Protein AF-A0A1Q7ZM94-F1 (afdb_monomer)

Solvent-accessible surface area (backbone atoms only — not comparable to full-atom values): 19597 Å² total; per-residue (Å²): 75,30,38,30,47,30,44,47,47,59,64,63,52,24,54,75,72,72,34,60,78,59,82,55,67,63,61,54,52,38,47,74,74,60,39,30,30,44,27,31,26,62,48,47,57,52,95,46,61,68,43,24,41,51,23,36,52,50,38,53,49,38,24,49,58,71,29,59,96,77,34,30,34,38,75,18,22,50,58,86,82,60,84,61,62,42,53,34,34,43,42,56,16,34,87,77,48,55,35,76,60,48,60,91,90,55,65,56,63,47,85,38,100,86,70,43,62,33,35,31,32,63,43,57,67,45,49,55,50,50,29,61,78,58,52,30,39,31,34,25,53,55,54,60,31,84,77,10,55,66,16,57,73,79,23,50,89,55,56,56,58,37,80,48,35,41,36,36,28,36,43,51,95,75,33,81,58,94,86,51,79,42,67,17,40,78,62,37,52,48,51,51,57,49,50,35,24,77,33,62,87,46,101,52,74,70,55,41,73,40,25,20,32,74,33,52,40,45,95,52,96,82,82,50,56,97,55,79,45,61,83,91,37,42,28,28,25,47,62,64,66,98,65,84,58,52,63,75,46,27,40,67,58,47,55,23,56,78,71,40,41,36,31,31,23,60,72,55,23,46,71,84,42,75,47,78,44,76,64,68,42,63,30,31,40,39,33,38,37,37,31,48,59,40,37,41,33,40,34,45,39,34,25,56,45,80,56,74,54,72,50,79,42,82,32,73,88,47,64,53,68,36,71,49,76,47,78,47,76,46,73,43,69,79,40,39,33,39,31,48,38,37,28,25,75,84,28,45,26,23,37,46,44,64,46,77,43,78,75,62,81,81,79,77,80,129

pLDDT: mean 92.47, std 11.86, range [31.7, 98.75]

Mean predicted aligned error: 4.81 Å

Secondary structure (DSSP, 8-state):
-EEEEEB--HHHHHHHTT-TTSPPHHHHHHHHTT-SEEEE-B----SSHHHHHHHHHHHHHHHHHH--SS-EEEE-EE--SS-SSS--EEE-SS--EEEE---TT--SEEEETTTEEEEEE-SHHHHHHHHHHTT-EEEESSTTSGGGTTTTGGGTTTTTTSTTEEEEEE-GGG---TT-SSTTIIIIIHHHHHHHHHHTTSSSPPPEEEE----B---STTT--SS---GGG--EEEE--SSPPBTTB-HHHHHHHHHT-EEEE-SSEEEEEEEEESSSSEEEEEEEEEESSPEEEEEEEEE-SS-EEEEEEE-TTSPSSEEEEEEEEEE-TT--EEEEEEEETTS-EEEEPPEE-PPPP-----

Sequence (366 aa):
MMGSHYHVGMVKRLKESGSLDNRLNDVESAKAIGINIFGVIDGGRGRSAEAFLAGQAEYYDAARRQSDRTFLVMPNMENTGIEIGGHHDLMLSKPTFWTIGRADGQPLVEPHPKYGKVYHLGSPADLFEMTRRENLIINMPHPRSKGSTGFPDGVKETHFAQDTYEGAGFRWGMGIDGSERRLCEYRCLGLFDEMLNWYVDRPMPLKHMQAISEARSDIGERGRPPYDALYANGPVNYVKLDRLPTVDDTSPIINAMKRGDYFVTSGEVLISSYAVEGSGARRTITADVEWTFPLDFVEVVWGDGRTTDRQIISTTDLPPFGKKRFQIPFDATGKKWVRLAAWDVATNGAFVQPIKLQAAPTTASR

Foldseek 3Di:
DAAAEEAACQLVVCVVVPHLLDEDVVLVVCVVVPHQEYHYANAFDDDDLVSSQVSLVSLLVSQQSSHDQRHGDFHWHWCPVEDQAFIKIKGAQFSAAEGEDDDVPRDQWDQDPPRGIYGYDDHLVSVLVSCVVRLIAMEAAQDCDDRNNCPPVVQLPHNCLRQRHQYYEDKLVSDDDPVDLARCVPRAVVVLQLQQLSPLPPPHQGHWYAKHFNWHQDPDDPPHDVDTPPLVTTWHKPFDDPGDDYNRGNSRRSVSSSVLRIKTFNPFKDWPDWDWDDDAFKIKIKTKMFGAAQWQWKKKWFDLSPDIDMDTDGRNVDHGRDIDIDIGIGTCVSTQKMWMKTAHPVNTI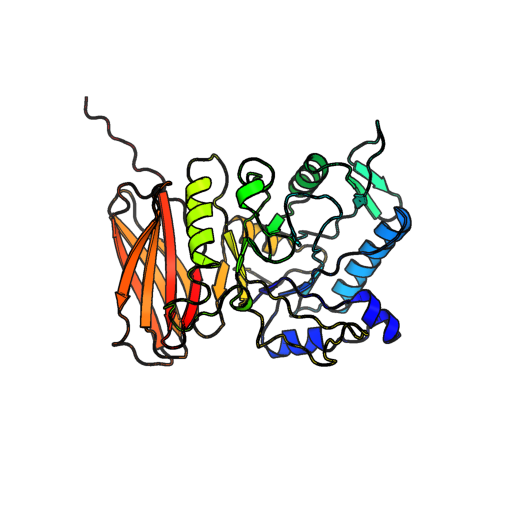MITTIDGHDHDPPPPDD

Structure (mmCIF, N/CA/C/O backbone):
data_AF-A0A1Q7ZM94-F1
#
_entry.id   AF-A0A1Q7ZM94-F1
#
loop_
_atom_site.group_PDB
_atom_site.id
_atom_site.type_symbol
_atom_site.label_atom_id
_atom_site.label_alt_id
_atom_site.label_comp_id
_atom_site.label_asym_id
_atom_site.label_entity_id
_atom_site.label_seq_id
_atom_site.pdbx_PDB_ins_code
_atom_site.Cartn_x
_atom_site.Cartn_y
_atom_site.Cartn_z
_atom_site.occupancy
_atom_site.B_iso_or_equiv
_atom_site.auth_seq_id
_atom_site.auth_comp_id
_atom_site.auth_asym_id
_atom_site.auth_atom_id
_atom_site.pdbx_PDB_model_num
ATOM 1 N N . MET A 1 1 ? -4.657 -13.429 0.812 1.00 95.00 1 MET A N 1
ATOM 2 C CA . MET A 1 1 ? -3.656 -12.686 1.608 1.00 95.00 1 MET A CA 1
ATOM 3 C C . MET A 1 1 ? -2.600 -12.081 0.688 1.00 95.00 1 MET A C 1
ATOM 5 O O . MET A 1 1 ? -2.150 -12.765 -0.229 1.00 95.00 1 MET A O 1
ATOM 9 N N . MET A 1 2 ? -2.219 -10.822 0.912 1.00 97.50 2 MET A N 1
ATOM 10 C CA . MET A 1 2 ? -1.184 -10.114 0.156 1.00 97.50 2 MET A CA 1
ATOM 11 C C . MET A 1 2 ? -0.030 -9.691 1.067 1.00 97.50 2 MET A C 1
ATOM 13 O O . MET A 1 2 ? -0.209 -8.856 1.954 1.00 97.50 2 MET A O 1
ATOM 17 N N . GLY A 1 3 ? 1.162 -10.210 0.792 1.00 95.81 3 GLY A N 1
ATOM 18 C CA . GLY A 1 3 ? 2.404 -9.630 1.289 1.00 95.81 3 GLY A CA 1
ATOM 19 C C . GLY A 1 3 ? 2.912 -8.571 0.305 1.00 95.81 3 GLY A C 1
ATOM 20 O O . GLY A 1 3 ? 2.707 -8.680 -0.906 1.00 95.81 3 GLY A O 1
ATOM 21 N N . SER A 1 4 ? 3.582 -7.534 0.795 1.00 95.44 4 SER A N 1
ATOM 22 C CA . SER A 1 4 ? 4.094 -6.445 -0.047 1.00 95.44 4 SER A CA 1
ATOM 23 C C . SER A 1 4 ? 5.503 -6.040 0.356 1.00 95.44 4 SER A C 1
ATOM 25 O O . SER A 1 4 ? 5.889 -6.237 1.502 1.00 95.44 4 SER A O 1
ATOM 27 N N . HIS A 1 5 ? 6.240 -5.444 -0.582 1.00 94.62 5 HIS A N 1
ATOM 28 C CA . HIS A 1 5 ? 7.598 -4.938 -0.387 1.00 94.62 5 HIS A CA 1
ATOM 29 C C . HIS A 1 5 ? 8.636 -6.039 -0.091 1.00 94.62 5 HIS A C 1
ATOM 31 O O . HIS A 1 5 ? 9.271 -6.076 0.961 1.00 94.62 5 HIS A O 1
ATOM 37 N N . TYR A 1 6 ? 8.826 -6.963 -1.035 1.00 93.06 6 TYR A N 1
ATOM 38 C CA . TYR A 1 6 ? 9.880 -7.983 -0.950 1.00 93.06 6 TYR A CA 1
ATOM 39 C C . TYR A 1 6 ? 11.046 -7.695 -1.898 1.00 93.06 6 TYR A C 1
ATOM 41 O O . TYR A 1 6 ? 10.845 -7.459 -3.091 1.00 93.06 6 TYR A O 1
ATOM 49 N N . HIS A 1 7 ? 12.267 -7.756 -1.360 1.00 89.94 7 HIS A N 1
ATOM 50 C CA . HIS A 1 7 ? 13.528 -7.571 -2.087 1.00 89.94 7 HIS A CA 1
ATOM 51 C C . HIS A 1 7 ? 14.132 -8.943 -2.409 1.00 89.94 7 HIS A C 1
ATOM 53 O O . HIS A 1 7 ? 14.903 -9.479 -1.613 1.00 89.94 7 HIS A O 1
ATOM 59 N N . VAL A 1 8 ? 13.809 -9.543 -3.551 1.00 87.69 8 VAL A N 1
ATOM 60 C CA . VAL A 1 8 ? 14.223 -10.937 -3.828 1.00 87.69 8 VAL A CA 1
ATOM 61 C C . VAL A 1 8 ? 15.241 -11.060 -4.955 1.00 87.69 8 VAL A C 1
ATOM 63 O O . VAL A 1 8 ? 15.779 -12.143 -5.161 1.00 87.69 8 VAL A O 1
ATOM 66 N N . GLY A 1 9 ? 15.533 -9.986 -5.693 1.00 88.88 9 GLY A N 1
ATOM 67 C CA . GLY A 1 9 ? 16.435 -10.037 -6.846 1.00 88.88 9 GLY A CA 1
ATOM 68 C C . GLY A 1 9 ? 15.978 -11.030 -7.922 1.00 88.88 9 GLY A C 1
ATOM 69 O O . GLY A 1 9 ? 16.820 -11.699 -8.528 1.00 88.88 9 GLY A O 1
ATOM 70 N N . MET A 1 10 ? 14.663 -11.138 -8.145 1.00 91.25 10 MET A N 1
ATOM 71 C CA . MET A 1 10 ? 13.987 -12.228 -8.857 1.00 91.25 10 MET A CA 1
ATOM 72 C C . MET A 1 10 ? 14.657 -12.562 -10.191 1.00 91.25 10 MET A C 1
ATOM 74 O O . MET A 1 10 ? 15.123 -13.680 -10.393 1.00 91.25 10 MET A O 1
ATOM 78 N N . VAL A 1 11 ? 14.743 -11.586 -11.099 1.00 93.44 11 VAL A N 1
ATOM 79 C CA . VAL A 1 11 ? 15.258 -11.812 -12.461 1.00 93.44 11 VAL A CA 1
ATOM 80 C C . VAL A 1 11 ? 16.723 -12.231 -12.439 1.00 93.44 11 VAL A C 1
ATOM 82 O O . VAL A 1 11 ? 17.104 -13.167 -13.138 1.00 93.44 11 VAL A O 1
ATOM 85 N N . LYS A 1 12 ? 17.550 -11.578 -11.613 1.00 90.69 12 LYS A N 1
ATOM 86 C CA . LYS A 1 12 ? 18.973 -11.915 -11.489 1.00 90.69 12 LYS A CA 1
ATOM 87 C C . LYS A 1 12 ? 19.140 -13.376 -11.060 1.00 90.69 12 LYS A C 1
ATOM 89 O O . LYS A 1 12 ? 19.858 -14.122 -11.719 1.00 90.69 12 LYS A O 1
ATOM 94 N N . ARG A 1 13 ? 18.442 -13.788 -10.003 1.00 89.38 13 ARG A N 1
ATOM 95 C CA . ARG A 1 13 ? 18.570 -15.136 -9.431 1.00 89.38 13 ARG A CA 1
ATOM 96 C C . ARG A 1 13 ? 17.996 -16.221 -10.329 1.00 89.38 13 ARG A C 1
ATOM 98 O O . ARG A 1 13 ? 18.584 -17.290 -10.439 1.00 89.38 13 ARG A O 1
ATOM 105 N N . LEU A 1 14 ? 16.894 -15.942 -11.021 1.00 92.00 14 LEU A N 1
ATOM 106 C CA . LEU A 1 14 ? 16.366 -16.855 -12.033 1.00 92.00 14 LEU A CA 1
ATOM 107 C C . LEU A 1 14 ? 17.385 -17.084 -13.158 1.00 92.00 14 LEU A C 1
ATOM 109 O O . LEU A 1 14 ? 17.636 -18.224 -13.541 1.00 92.00 14 LEU A O 1
ATOM 113 N N . LYS A 1 15 ? 18.055 -16.028 -13.631 1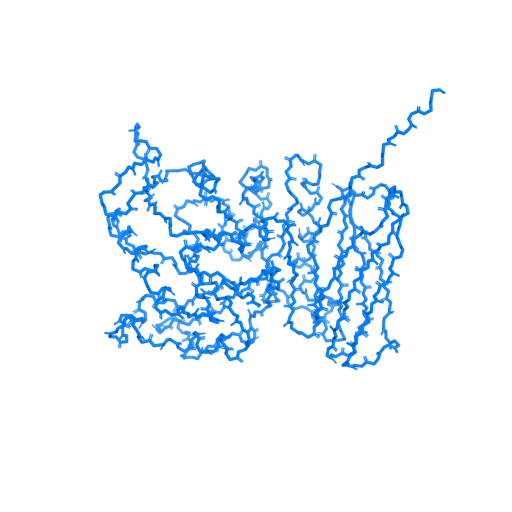.00 91.88 15 LYS A N 1
ATOM 114 C CA . LYS A 1 15 ? 19.113 -16.150 -14.647 1.00 91.88 15 LYS A CA 1
ATOM 115 C C . LYS A 1 15 ? 20.328 -16.920 -14.134 1.00 91.88 15 LYS A C 1
ATOM 117 O O . LYS A 1 15 ? 20.818 -17.790 -14.843 1.00 91.88 15 LYS A O 1
ATOM 122 N N . GLU A 1 16 ? 20.773 -16.658 -12.905 1.00 90.31 16 GLU A N 1
ATOM 123 C CA . GLU A 1 16 ? 21.856 -17.418 -12.256 1.00 90.31 16 GLU A CA 1
ATOM 124 C C . GLU A 1 16 ? 21.498 -18.898 -12.066 1.00 90.31 16 GLU A C 1
ATOM 126 O O . GLU A 1 16 ? 22.371 -19.757 -12.153 1.00 90.31 16 GLU A O 1
ATOM 131 N N . SER A 1 17 ? 20.214 -19.214 -11.882 1.00 90.31 17 SER A N 1
ATOM 132 C CA . SER A 1 17 ? 19.730 -20.59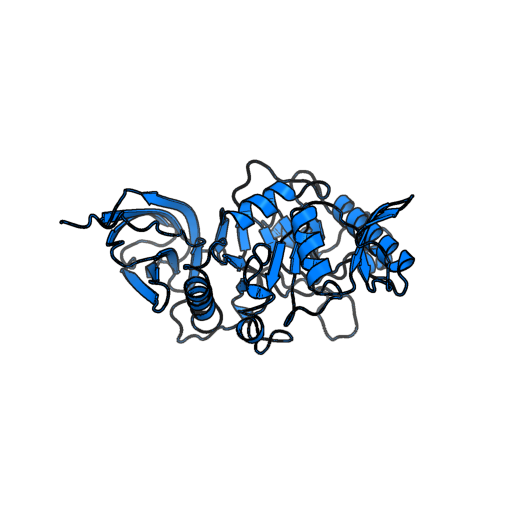7 -11.829 1.00 90.31 17 SER A CA 1
ATOM 133 C C . SER A 1 17 ? 19.679 -21.292 -13.202 1.00 90.31 17 SER A C 1
ATOM 135 O O . SER A 1 17 ? 19.495 -22.504 -13.268 1.00 90.31 17 SER A O 1
ATOM 137 N N . GLY A 1 18 ? 19.831 -20.542 -14.300 1.00 93.25 18 GLY A N 1
ATOM 138 C CA . GLY A 1 18 ? 19.861 -21.050 -15.675 1.00 93.25 18 GLY A CA 1
ATOM 139 C C . GLY A 1 18 ? 18.525 -21.021 -16.429 1.00 93.25 18 GLY A C 1
ATOM 140 O O . GLY A 1 18 ? 18.511 -21.328 -17.618 1.00 93.25 18 GLY A O 1
ATOM 141 N N . SER A 1 19 ? 17.408 -20.640 -15.795 1.00 94.00 19 SER A N 1
ATOM 142 C CA . SER A 1 19 ? 16.102 -20.504 -16.461 1.00 94.00 19 SER A CA 1
ATOM 143 C C . SER A 1 19 ? 15.133 -19.609 -15.679 1.00 94.00 19 SER A C 1
ATOM 145 O O . SER A 1 19 ? 15.104 -19.642 -14.451 1.00 94.00 19 SER A O 1
ATOM 147 N N . LEU A 1 20 ? 14.274 -18.861 -16.387 1.00 92.81 20 LEU A N 1
ATOM 148 C CA . LEU A 1 20 ? 13.150 -18.133 -15.775 1.00 92.81 20 LEU A CA 1
ATOM 149 C C . LEU A 1 20 ? 12.026 -19.059 -15.275 1.00 92.81 20 LEU A C 1
ATOM 151 O O . LEU A 1 20 ? 11.180 -18.621 -14.494 1.00 92.81 20 LEU A O 1
ATOM 155 N N . ASP A 1 21 ? 12.022 -20.320 -15.713 1.00 93.50 21 ASP A N 1
ATOM 156 C CA . ASP A 1 21 ? 11.042 -21.332 -15.300 1.00 93.50 21 ASP A CA 1
ATOM 157 C C . ASP A 1 21 ? 11.424 -22.033 -13.988 1.00 93.50 21 ASP A C 1
ATOM 159 O O . ASP A 1 21 ? 10.588 -22.697 -13.373 1.00 93.50 21 ASP A O 1
ATOM 163 N N . ASN A 1 22 ? 12.667 -21.867 -13.525 1.00 93.00 22 ASN A N 1
ATOM 164 C CA . ASN A 1 22 ? 13.089 -22.393 -12.231 1.00 93.00 22 ASN A CA 1
ATOM 165 C C . ASN A 1 22 ? 12.326 -21.713 -11.091 1.00 93.00 22 ASN A C 1
ATOM 167 O O . ASN A 1 22 ? 11.910 -20.561 -11.202 1.00 93.00 22 ASN A O 1
ATOM 171 N N . ARG A 1 23 ? 12.141 -22.416 -9.972 1.00 87.62 23 ARG A N 1
ATOM 172 C CA . ARG A 1 23 ? 11.452 -21.876 -8.793 1.00 87.62 23 ARG A CA 1
ATOM 173 C C . ARG A 1 23 ? 12.445 -21.257 -7.822 1.00 87.62 23 ARG A C 1
ATOM 175 O O . ARG A 1 23 ? 13.467 -21.860 -7.502 1.00 87.62 23 ARG A O 1
ATOM 182 N N . LEU A 1 24 ? 12.129 -20.053 -7.350 1.00 86.81 24 LEU A N 1
ATOM 183 C CA . LEU A 1 24 ? 12.861 -19.414 -6.259 1.00 86.81 24 LEU A CA 1
ATOM 184 C C . LEU A 1 24 ? 12.303 -19.896 -4.920 1.00 86.81 24 LEU A C 1
ATOM 186 O O . LEU A 1 24 ? 11.089 -19.999 -4.758 1.00 86.81 24 LEU A O 1
ATOM 190 N N . ASN A 1 25 ? 13.179 -20.126 -3.943 1.00 86.19 25 ASN A N 1
ATOM 191 C CA . ASN A 1 25 ? 12.767 -20.500 -2.590 1.00 86.19 25 ASN A CA 1
ATOM 192 C C . ASN A 1 25 ? 11.804 -19.473 -1.976 1.00 86.19 25 ASN A C 1
ATOM 194 O O . ASN A 1 25 ? 10.861 -19.878 -1.321 1.00 86.19 25 ASN A O 1
ATOM 198 N N . ASP A 1 26 ? 11.963 -18.173 -2.245 1.00 87.31 26 ASP A N 1
ATOM 199 C CA . ASP A 1 26 ? 11.054 -17.140 -1.718 1.00 87.31 26 ASP A CA 1
ATOM 200 C C . ASP A 1 26 ? 9.610 -17.307 -2.170 1.00 87.31 26 ASP A C 1
ATOM 202 O O . ASP A 1 26 ? 8.689 -17.030 -1.408 1.00 87.31 26 ASP A O 1
ATOM 206 N N . VAL A 1 27 ? 9.407 -17.763 -3.408 1.00 89.31 27 VAL A N 1
ATOM 207 C CA . VAL A 1 27 ? 8.070 -18.022 -3.947 1.00 89.31 27 VAL A CA 1
ATOM 208 C C . VAL A 1 27 ? 7.435 -19.187 -3.196 1.00 89.31 27 VAL A C 1
ATOM 210 O O . VAL A 1 27 ? 6.290 -19.088 -2.760 1.00 89.31 27 VAL A O 1
ATOM 213 N N . GLU A 1 28 ? 8.190 -20.265 -2.996 1.00 88.69 28 GLU A N 1
ATOM 214 C CA . GLU A 1 28 ? 7.709 -21.444 -2.273 1.00 88.69 28 GLU A CA 1
ATOM 215 C C . GLU A 1 28 ? 7.483 -21.147 -0.786 1.00 88.69 28 GLU A C 1
ATOM 217 O O . GLU A 1 28 ? 6.449 -21.518 -0.233 1.00 88.69 28 GLU A O 1
ATOM 222 N N . SER A 1 29 ? 8.379 -20.396 -0.148 1.00 89.00 29 SER A N 1
ATOM 223 C CA . SER A 1 29 ? 8.236 -19.987 1.248 1.00 89.00 29 SER A CA 1
ATOM 224 C C . SER A 1 29 ? 7.058 -19.024 1.438 1.00 89.00 29 SER A C 1
ATOM 226 O O . SER A 1 29 ? 6.303 -19.177 2.397 1.00 89.00 29 SER A O 1
ATOM 228 N N . ALA A 1 30 ? 6.814 -18.093 0.506 1.00 92.00 30 ALA A N 1
ATOM 229 C CA . ALA A 1 30 ? 5.633 -17.225 0.542 1.00 92.00 30 ALA A CA 1
ATOM 230 C C . ALA A 1 30 ? 4.333 -18.041 0.454 1.00 92.00 30 ALA A C 1
ATOM 232 O O . ALA A 1 30 ? 3.414 -17.824 1.247 1.00 92.00 30 ALA A O 1
ATOM 233 N N . LYS A 1 31 ? 4.271 -19.023 -0.456 1.00 92.31 31 LYS A N 1
ATOM 234 C CA . LYS A 1 31 ? 3.138 -19.961 -0.546 1.00 92.31 31 LYS A CA 1
ATOM 235 C C . LYS A 1 31 ? 2.953 -20.744 0.753 1.00 92.31 31 LYS A C 1
ATOM 237 O O . LYS A 1 31 ? 1.829 -20.856 1.238 1.00 92.31 31 LYS A O 1
ATOM 242 N N . ALA A 1 32 ? 4.042 -21.256 1.326 1.00 90.75 32 ALA A N 1
ATOM 243 C CA . ALA A 1 32 ? 4.015 -22.081 2.531 1.00 90.75 32 ALA A CA 1
ATOM 244 C C . ALA A 1 32 ? 3.451 -21.343 3.756 1.00 90.75 32 ALA A C 1
ATOM 246 O O . ALA A 1 32 ? 2.796 -21.967 4.587 1.00 90.75 32 ALA A O 1
ATOM 247 N N . ILE A 1 33 ? 3.646 -20.022 3.847 1.00 89.62 33 ILE A N 1
ATOM 248 C CA . ILE A 1 33 ? 3.083 -19.191 4.926 1.00 89.62 33 ILE A CA 1
ATOM 249 C C . ILE A 1 33 ? 1.694 -18.613 4.598 1.00 89.62 33 ILE A C 1
ATOM 251 O O . ILE A 1 33 ? 1.187 -17.765 5.327 1.00 89.62 33 ILE A O 1
ATOM 255 N N . GLY A 1 34 ? 1.062 -19.057 3.505 1.00 92.38 34 GLY A N 1
ATOM 256 C CA . GLY A 1 34 ? -0.309 -18.684 3.146 1.00 92.38 34 GLY A CA 1
ATOM 257 C C . GLY A 1 34 ? -0.453 -17.377 2.359 1.00 92.38 34 GLY A C 1
ATOM 258 O O . GLY A 1 34 ? -1.577 -16.910 2.157 1.00 92.38 34 GLY A O 1
ATOM 259 N N . ILE A 1 35 ? 0.643 -16.785 1.870 1.00 95.06 35 ILE A N 1
ATOM 260 C CA . ILE A 1 35 ? 0.570 -15.627 0.970 1.00 95.06 35 ILE A CA 1
ATOM 261 C C . ILE A 1 35 ? 0.085 -16.094 -0.406 1.00 95.06 35 ILE A C 1
ATOM 263 O O . ILE A 1 35 ? 0.644 -17.010 -1.000 1.00 95.06 35 ILE A O 1
ATOM 267 N N . ASN A 1 36 ? -0.938 -15.423 -0.944 1.00 97.62 36 ASN A N 1
ATOM 268 C CA . ASN A 1 36 ? -1.439 -15.667 -2.304 1.00 97.62 36 ASN A CA 1
ATOM 269 C C . ASN A 1 36 ? -0.957 -14.604 -3.296 1.00 97.62 36 ASN A C 1
ATOM 271 O O . ASN A 1 36 ? -0.876 -14.875 -4.488 1.00 97.62 36 ASN A O 1
ATOM 275 N N . ILE A 1 37 ? -0.687 -13.387 -2.818 1.00 98.50 37 ILE A N 1
ATOM 276 C CA . ILE A 1 37 ? -0.180 -12.272 -3.622 1.00 98.50 37 ILE A CA 1
ATOM 277 C C . ILE A 1 37 ? 1.150 -11.834 -3.019 1.00 98.50 37 ILE A C 1
ATOM 279 O O . ILE A 1 37 ? 1.188 -11.285 -1.917 1.00 98.50 37 ILE A O 1
ATOM 283 N N . PHE A 1 38 ? 2.233 -12.083 -3.741 1.00 97.25 38 PHE A N 1
ATOM 284 C CA . PHE A 1 38 ? 3.597 -11.786 -3.338 1.00 97.25 38 PHE A CA 1
ATOM 285 C C . PHE A 1 38 ? 4.103 -10.547 -4.080 1.00 97.25 38 PHE A C 1
ATOM 287 O O . PHE A 1 38 ? 4.511 -10.615 -5.240 1.00 97.25 38 PHE A O 1
ATOM 294 N N . GLY A 1 39 ? 4.009 -9.388 -3.422 1.00 96.88 39 GLY A N 1
ATOM 295 C CA . GLY A 1 39 ? 4.412 -8.093 -3.971 1.00 96.88 39 GLY A CA 1
ATOM 296 C C . GLY A 1 39 ? 5.921 -7.878 -3.928 1.00 96.88 39 GLY A C 1
ATOM 297 O O . GLY A 1 39 ? 6.445 -7.355 -2.943 1.00 96.88 39 GLY A O 1
ATOM 298 N N . VAL A 1 40 ? 6.603 -8.241 -5.010 1.00 95.62 40 VAL A N 1
ATOM 299 C CA . VAL A 1 40 ? 8.048 -8.043 -5.189 1.00 95.62 40 VAL A CA 1
ATOM 300 C C . VAL A 1 40 ? 8.310 -6.633 -5.713 1.00 95.62 40 VAL A C 1
ATOM 302 O O . VAL A 1 40 ? 7.584 -6.166 -6.584 1.00 95.62 40 VAL A O 1
ATOM 305 N N . ILE A 1 41 ? 9.335 -5.952 -5.193 1.00 95.25 41 ILE A N 1
ATOM 306 C CA . ILE A 1 41 ? 9.640 -4.541 -5.512 1.00 95.25 41 ILE A CA 1
ATOM 307 C C . ILE A 1 41 ? 10.978 -4.348 -6.242 1.00 95.25 41 ILE A C 1
ATOM 309 O O . ILE A 1 41 ? 11.510 -3.240 -6.301 1.00 95.25 41 ILE A O 1
ATOM 313 N N . ASP A 1 42 ? 11.534 -5.417 -6.816 1.00 92.12 42 ASP A N 1
ATOM 314 C CA . ASP A 1 42 ? 12.850 -5.385 -7.462 1.00 92.12 42 ASP A CA 1
ATOM 315 C C . ASP A 1 42 ? 12.887 -4.432 -8.664 1.00 92.12 42 ASP A C 1
ATOM 317 O O . ASP A 1 42 ? 13.891 -3.756 -8.875 1.00 92.12 42 ASP A O 1
ATOM 321 N N . GLY A 1 43 ? 11.800 -4.363 -9.439 1.00 89.44 43 GLY A N 1
ATOM 322 C CA . GLY A 1 43 ? 11.702 -3.569 -10.662 1.00 89.44 43 GLY A CA 1
ATOM 323 C C . GLY A 1 43 ? 12.598 -4.047 -11.817 1.00 89.44 43 GLY A C 1
ATOM 324 O O . GLY A 1 43 ? 13.564 -4.795 -11.648 1.00 89.44 43 GLY A O 1
ATOM 325 N N . GLY A 1 44 ? 12.300 -3.563 -13.026 1.00 87.69 44 GLY A N 1
ATOM 326 C CA . GLY A 1 44 ? 13.191 -3.722 -14.177 1.00 87.69 44 GLY A CA 1
ATOM 327 C C . GLY A 1 44 ? 14.513 -2.968 -13.976 1.00 87.69 44 GLY A C 1
ATOM 328 O O . GLY A 1 44 ? 14.577 -1.969 -13.254 1.00 87.69 44 GLY A O 1
ATOM 329 N N . ARG A 1 45 ? 15.596 -3.436 -14.607 1.00 87.19 45 ARG A N 1
ATOM 330 C CA . ARG A 1 45 ? 16.927 -2.805 -14.538 1.00 87.19 45 ARG A CA 1
ATOM 331 C C . ARG A 1 45 ? 17.540 -2.687 -15.932 1.00 87.19 45 ARG A C 1
ATOM 333 O O . ARG A 1 45 ? 17.404 -3.592 -16.745 1.00 87.19 45 ARG A O 1
ATOM 340 N N . GLY A 1 46 ? 18.256 -1.594 -16.188 1.00 90.75 46 GLY A N 1
ATOM 341 C CA . GLY A 1 46 ? 18.978 -1.356 -17.439 1.00 90.75 46 GLY A CA 1
ATOM 342 C C . GLY A 1 46 ? 19.687 -0.002 -17.427 1.00 90.75 46 GLY A C 1
ATOM 343 O O . GLY A 1 46 ? 19.230 0.921 -16.762 1.00 90.75 46 GLY A O 1
ATOM 344 N N . ARG A 1 47 ? 20.836 0.104 -18.110 1.00 90.62 47 ARG A N 1
ATOM 345 C CA . ARG A 1 47 ? 21.659 1.334 -18.123 1.00 90.62 47 ARG A CA 1
ATOM 346 C C . ARG A 1 47 ? 21.289 2.327 -19.231 1.00 90.62 47 ARG A C 1
ATOM 348 O O . ARG A 1 47 ? 21.631 3.495 -19.124 1.00 90.62 47 ARG A O 1
ATOM 355 N N . SER A 1 48 ? 20.631 1.863 -20.290 1.00 95.38 48 SER A N 1
ATOM 356 C CA . SER A 1 48 ? 20.077 2.693 -21.366 1.00 95.38 48 SER A CA 1
ATOM 357 C C . SER A 1 48 ? 18.552 2.607 -21.359 1.00 95.38 48 SER A C 1
ATOM 359 O O . SER A 1 48 ? 17.997 1.696 -20.744 1.00 95.38 48 SER A O 1
ATOM 361 N N . ALA A 1 49 ? 17.880 3.513 -22.074 1.00 94.81 49 ALA A N 1
ATOM 362 C CA . ALA A 1 49 ? 16.423 3.504 -22.193 1.00 94.81 49 ALA A CA 1
ATOM 363 C C . ALA A 1 49 ? 15.903 2.150 -22.718 1.00 94.81 49 ALA A C 1
ATOM 365 O O . ALA A 1 49 ? 15.069 1.521 -22.074 1.00 94.81 49 ALA A O 1
ATOM 366 N N . GLU A 1 50 ? 16.480 1.637 -23.813 1.00 96.50 50 GLU A N 1
ATOM 367 C CA . GLU A 1 50 ? 16.096 0.330 -24.368 1.00 96.50 50 GLU A CA 1
ATOM 368 C C . GLU A 1 50 ? 16.406 -0.826 -23.409 1.00 96.50 50 GLU A C 1
ATOM 370 O O . GLU A 1 50 ? 15.574 -1.708 -23.216 1.00 96.50 50 GLU A O 1
ATOM 375 N N . ALA A 1 51 ? 17.571 -0.819 -22.749 1.00 97.12 51 ALA A N 1
ATOM 376 C CA . ALA A 1 51 ? 17.901 -1.864 -21.782 1.00 97.12 51 ALA A CA 1
ATOM 377 C C . ALA A 1 51 ? 16.952 -1.843 -20.573 1.00 97.12 51 ALA A C 1
ATOM 379 O O . ALA A 1 51 ? 16.628 -2.895 -20.029 1.00 97.12 51 ALA A O 1
ATOM 380 N N . PHE A 1 52 ? 16.500 -0.661 -20.148 1.00 97.06 52 PHE A N 1
ATOM 381 C CA . PHE A 1 52 ? 15.554 -0.515 -19.046 1.00 97.06 52 PHE A CA 1
ATOM 382 C C . PHE A 1 52 ? 14.153 -1.007 -19.430 1.00 97.06 52 PHE A C 1
ATOM 384 O O . PHE A 1 52 ? 13.510 -1.689 -18.631 1.00 97.06 52 PHE A O 1
ATOM 391 N N . LEU A 1 53 ? 13.699 -0.742 -20.658 1.00 98.38 53 LEU A N 1
ATOM 392 C CA . LEU A 1 53 ? 12.446 -1.290 -21.192 1.00 98.38 53 LEU A CA 1
ATOM 393 C C . LEU A 1 53 ? 12.510 -2.818 -21.335 1.00 98.38 53 LEU A C 1
ATOM 395 O O . LEU A 1 53 ? 11.594 -3.523 -20.908 1.00 98.38 53 LEU A O 1
ATOM 399 N N . ALA A 1 54 ? 13.621 -3.344 -21.856 1.00 98.31 54 ALA A N 1
ATOM 400 C CA . ALA A 1 54 ? 13.857 -4.782 -21.936 1.00 98.31 54 ALA A CA 1
ATOM 401 C C . ALA A 1 54 ? 13.880 -5.437 -20.543 1.00 98.31 54 ALA A C 1
ATOM 403 O O . ALA A 1 54 ? 13.281 -6.495 -20.354 1.00 98.31 54 ALA A O 1
ATOM 404 N N . GLY A 1 55 ? 14.508 -4.789 -19.557 1.00 97.81 55 GLY A N 1
ATOM 405 C CA . GLY A 1 55 ? 14.534 -5.254 -18.171 1.00 97.81 55 GLY A CA 1
ATOM 406 C C . GLY A 1 55 ? 13.155 -5.261 -17.507 1.00 97.81 55 GLY A C 1
ATOM 407 O O . GLY A 1 55 ? 12.843 -6.197 -16.776 1.00 97.81 55 GLY A O 1
ATOM 408 N N . GLN A 1 56 ? 12.304 -4.264 -17.776 1.00 98.31 56 GLN A N 1
ATOM 409 C CA . GLN A 1 56 ? 10.899 -4.274 -17.337 1.00 98.31 56 GLN A CA 1
ATOM 410 C C . GLN A 1 56 ? 10.132 -5.442 -17.971 1.00 98.31 56 GLN A C 1
ATOM 412 O O . GLN A 1 56 ? 9.435 -6.171 -17.270 1.00 98.31 56 GLN A O 1
ATOM 417 N N . ALA A 1 57 ? 10.306 -5.674 -19.277 1.00 98.50 57 ALA A N 1
ATOM 418 C CA . ALA A 1 57 ? 9.648 -6.780 -19.972 1.00 98.50 57 ALA A CA 1
ATOM 419 C C . ALA A 1 57 ? 10.064 -8.150 -19.408 1.00 98.50 57 ALA A C 1
ATOM 421 O O . ALA A 1 57 ? 9.203 -8.994 -19.164 1.00 98.50 57 ALA A O 1
ATOM 422 N N . GLU A 1 58 ? 11.363 -8.351 -19.157 1.00 98.06 58 GLU A N 1
ATOM 423 C CA . GLU A 1 58 ? 11.902 -9.570 -18.536 1.00 98.06 58 GLU A CA 1
ATOM 424 C C . GLU A 1 58 ? 11.365 -9.754 -17.107 1.00 98.06 58 GLU A C 1
ATOM 426 O O . GLU A 1 58 ? 11.009 -10.865 -16.721 1.00 98.06 58 GLU A O 1
ATOM 431 N N . TYR A 1 59 ? 11.226 -8.668 -16.339 1.00 98.06 59 TYR A N 1
ATOM 432 C CA . TYR A 1 59 ? 10.644 -8.700 -14.995 1.00 98.06 59 TYR A CA 1
ATOM 433 C C . TYR A 1 59 ? 9.171 -9.128 -15.001 1.00 98.06 59 TYR A C 1
ATOM 435 O O . TYR A 1 59 ? 8.772 -9.970 -14.194 1.00 98.06 59 TYR A O 1
ATOM 443 N N . TYR A 1 60 ? 8.373 -8.624 -15.946 1.00 98.44 60 TYR A N 1
ATOM 444 C CA . TYR A 1 60 ? 6.980 -9.047 -16.110 1.00 98.44 60 TYR A CA 1
ATOM 445 C C . TYR A 1 60 ? 6.860 -10.498 -16.582 1.00 98.44 60 TYR A C 1
ATOM 447 O O . TYR A 1 60 ? 5.984 -11.219 -16.107 1.00 98.44 60 TYR A O 1
ATOM 455 N N . ASP A 1 61 ? 7.736 -10.954 -17.481 1.00 98.12 61 ASP A N 1
ATOM 456 C CA . ASP A 1 61 ? 7.761 -12.357 -17.915 1.00 98.12 61 ASP A CA 1
ATOM 457 C C . ASP A 1 61 ? 8.138 -13.303 -16.767 1.00 98.12 61 ASP A C 1
ATOM 459 O O . ASP A 1 61 ? 7.455 -14.299 -16.527 1.00 98.12 61 ASP A O 1
ATOM 463 N N . ALA A 1 62 ? 9.161 -12.949 -15.986 1.00 97.69 62 ALA A N 1
ATOM 464 C CA . ALA A 1 62 ? 9.534 -13.691 -14.787 1.00 97.69 62 ALA A CA 1
ATOM 465 C C . ALA A 1 62 ? 8.366 -13.773 -13.792 1.00 97.69 62 ALA A C 1
ATOM 467 O O . ALA A 1 62 ? 8.030 -14.864 -13.334 1.00 97.69 62 ALA A O 1
ATOM 468 N N . ALA A 1 63 ? 7.681 -12.657 -13.519 1.00 97.88 63 ALA A N 1
ATOM 469 C CA . ALA A 1 63 ? 6.509 -12.654 -12.646 1.00 97.88 63 ALA A CA 1
ATOM 470 C C . ALA A 1 63 ? 5.395 -13.581 -13.159 1.00 97.88 63 ALA A C 1
ATOM 472 O O . ALA A 1 63 ? 4.815 -14.327 -12.369 1.00 97.88 63 ALA A O 1
ATOM 473 N N . ARG A 1 64 ? 5.123 -13.601 -14.475 1.00 97.94 64 ARG A N 1
ATOM 474 C CA . ARG A 1 64 ? 4.146 -14.530 -15.074 1.00 97.94 64 ARG A CA 1
ATOM 475 C C . ARG A 1 64 ? 4.538 -15.985 -14.843 1.00 97.94 64 ARG A C 1
ATOM 477 O O . ARG A 1 64 ? 3.700 -16.765 -14.408 1.00 97.94 64 ARG A O 1
ATOM 484 N N . ARG A 1 65 ? 5.802 -16.342 -15.082 1.00 97.38 65 ARG A N 1
ATOM 485 C CA . ARG A 1 65 ? 6.310 -17.721 -14.938 1.00 97.38 65 ARG A CA 1
ATOM 486 C C . ARG A 1 65 ? 6.342 -18.214 -13.494 1.00 97.38 65 ARG A C 1
ATOM 488 O O . ARG A 1 65 ? 6.240 -19.419 -13.262 1.00 97.38 65 ARG A O 1
ATOM 495 N N . GLN A 1 66 ? 6.496 -17.301 -12.536 1.00 96.75 66 GLN A N 1
ATOM 496 C CA . GLN A 1 66 ? 6.446 -17.599 -11.100 1.00 96.75 66 GLN A CA 1
ATOM 497 C C . GLN A 1 66 ? 5.020 -17.560 -10.523 1.00 96.75 66 GLN A C 1
ATOM 499 O O . GLN A 1 66 ? 4.808 -17.980 -9.385 1.00 96.75 66 GLN A O 1
ATOM 504 N N . SER A 1 67 ? 4.044 -17.083 -11.297 1.00 97.56 67 SER A N 1
ATOM 505 C CA . SER A 1 67 ? 2.630 -17.070 -10.922 1.00 97.56 67 SER A CA 1
ATOM 506 C C . SER A 1 67 ? 1.903 -18.315 -11.436 1.00 97.56 67 SER A C 1
ATOM 508 O O . SER A 1 67 ? 2.309 -18.953 -12.407 1.00 97.56 67 SER A O 1
ATOM 510 N N . ASP A 1 68 ? 0.793 -18.651 -10.792 1.00 95.69 68 ASP A N 1
ATOM 511 C CA . ASP A 1 68 ? -0.132 -19.702 -11.205 1.00 95.69 68 ASP A CA 1
ATOM 512 C C . ASP A 1 68 ? -1.584 -19.308 -10.861 1.00 95.69 68 ASP A C 1
ATOM 514 O O . ASP A 1 68 ? -1.883 -18.154 -10.560 1.00 95.69 68 ASP A O 1
ATOM 518 N N . ARG A 1 69 ? -2.529 -20.252 -10.942 1.00 95.75 69 ARG A N 1
ATOM 519 C CA . ARG A 1 69 ? -3.961 -19.983 -10.692 1.00 95.75 69 ARG A CA 1
ATOM 520 C C . ARG A 1 69 ? -4.289 -19.652 -9.232 1.00 95.75 69 ARG A C 1
ATOM 522 O O . ARG A 1 69 ? -5.382 -19.166 -8.956 1.00 95.75 69 ARG A O 1
ATOM 529 N N . THR A 1 70 ? -3.387 -19.965 -8.313 1.00 95.88 70 THR A N 1
ATOM 530 C CA . THR A 1 70 ? -3.563 -19.852 -6.858 1.00 95.88 70 THR A CA 1
ATOM 531 C C . THR A 1 70 ? -2.547 -18.919 -6.204 1.00 95.88 70 THR A C 1
ATOM 533 O O . THR A 1 70 ? -2.692 -18.592 -5.024 1.00 95.88 70 THR A O 1
ATOM 536 N N . PHE A 1 71 ? -1.555 -18.454 -6.967 1.00 98.06 71 PHE A N 1
ATOM 537 C CA . PHE A 1 71 ? -0.498 -17.577 -6.493 1.00 98.06 71 PHE A CA 1
ATOM 538 C C . PHE A 1 71 ? -0.086 -16.544 -7.542 1.00 98.06 71 PHE A C 1
ATOM 540 O O . PHE A 1 71 ? 0.159 -16.874 -8.699 1.00 98.06 71 PHE A O 1
ATOM 547 N N . LEU A 1 72 ? 0.045 -15.294 -7.114 1.00 98.62 72 LEU A N 1
ATOM 548 C CA . LEU A 1 72 ? 0.443 -14.167 -7.942 1.00 98.62 72 LEU A CA 1
ATOM 549 C C . LEU A 1 72 ? 1.750 -13.579 -7.417 1.00 98.62 72 LEU A C 1
ATOM 551 O O . LEU A 1 72 ? 1.794 -13.081 -6.295 1.00 98.62 72 LEU A O 1
ATOM 555 N N . VAL A 1 73 ? 2.779 -13.530 -8.259 1.00 98.06 73 VAL A N 1
ATOM 556 C CA . VAL A 1 73 ? 3.909 -12.615 -8.070 1.00 98.06 73 VAL A CA 1
ATOM 557 C C . VAL A 1 73 ? 3.531 -11.277 -8.691 1.00 98.06 73 VAL A C 1
ATOM 559 O O . VAL A 1 73 ? 3.394 -11.171 -9.907 1.00 98.06 73 VAL A O 1
ATOM 562 N N . MET A 1 74 ? 3.341 -10.254 -7.862 1.00 98.00 74 MET A N 1
ATOM 563 C CA . MET A 1 74 ? 2.974 -8.913 -8.316 1.00 98.00 74 MET A CA 1
ATOM 564 C C . MET A 1 74 ? 4.254 -8.083 -8.541 1.00 98.00 74 MET A C 1
ATOM 566 O O . MET A 1 74 ? 4.954 -7.802 -7.564 1.00 98.00 74 MET A O 1
ATOM 570 N N . PRO A 1 75 ? 4.587 -7.704 -9.794 1.00 97.06 75 PRO A N 1
ATOM 571 C CA . PRO A 1 75 ? 5.867 -7.084 -10.142 1.00 97.06 75 PRO A CA 1
ATOM 572 C C . PRO A 1 75 ? 5.854 -5.569 -9.895 1.00 97.06 75 PRO A C 1
ATOM 574 O O . PRO A 1 75 ? 5.813 -4.767 -10.828 1.00 97.06 75 PRO A O 1
ATOM 577 N N . ASN A 1 76 ? 5.902 -5.174 -8.628 1.00 97.12 76 ASN A N 1
ATOM 578 C CA . ASN A 1 76 ? 6.015 -3.776 -8.216 1.00 97.12 76 ASN A CA 1
ATOM 579 C C . ASN A 1 76 ? 7.472 -3.289 -8.316 1.00 97.12 76 ASN A C 1
ATOM 581 O O . ASN A 1 76 ? 8.392 -4.055 -8.632 1.00 97.12 76 ASN A O 1
ATOM 585 N N . MET A 1 77 ? 7.693 -2.002 -8.047 1.00 96.00 77 MET A N 1
ATOM 586 C CA . MET A 1 77 ? 9.025 -1.395 -8.062 1.00 96.00 77 MET A CA 1
ATOM 587 C C . MET A 1 77 ? 9.192 -0.395 -6.923 1.00 96.00 77 MET A C 1
ATOM 589 O O . MET A 1 77 ? 8.436 0.569 -6.854 1.00 96.00 77 MET A O 1
ATOM 593 N N . GLU A 1 78 ? 10.210 -0.585 -6.085 1.00 95.25 78 GLU A N 1
ATOM 594 C CA . GLU A 1 78 ? 10.690 0.464 -5.182 1.00 95.25 78 GLU A CA 1
ATOM 595 C C . GLU A 1 78 ? 11.592 1.414 -5.984 1.00 95.25 78 GLU A C 1
ATOM 597 O O . GLU A 1 78 ? 12.466 0.967 -6.736 1.00 95.25 78 GLU A O 1
ATOM 602 N N . ASN A 1 79 ? 11.394 2.720 -5.807 1.00 93.44 79 ASN A N 1
ATOM 603 C CA . ASN A 1 79 ? 12.138 3.807 -6.439 1.00 93.44 79 ASN A CA 1
ATOM 604 C C . ASN A 1 79 ? 12.065 3.776 -7.970 1.00 93.44 79 ASN A C 1
ATOM 606 O O . ASN A 1 79 ? 12.899 3.193 -8.662 1.00 93.44 79 ASN A O 1
ATOM 610 N N . THR A 1 80 ? 11.098 4.504 -8.523 1.00 91.88 80 THR A N 1
ATOM 611 C CA . THR A 1 80 ? 10.836 4.564 -9.973 1.00 91.88 80 THR A CA 1
ATOM 612 C C . THR A 1 80 ? 11.927 5.250 -10.797 1.00 91.88 80 THR A C 1
ATOM 614 O O . THR A 1 80 ? 11.806 5.279 -12.015 1.00 91.88 80 THR A O 1
ATOM 617 N N . GLY A 1 81 ? 12.970 5.800 -10.164 1.00 91.69 81 GLY A N 1
ATOM 618 C CA . GLY A 1 81 ? 13.987 6.652 -10.792 1.00 91.69 81 GLY A CA 1
ATOM 619 C C . GLY A 1 81 ? 13.648 8.148 -10.772 1.00 91.69 81 GLY A C 1
ATOM 620 O O . GLY A 1 81 ? 14.434 8.948 -11.268 1.00 91.69 81 GLY A O 1
ATOM 621 N N . ILE A 1 82 ? 12.507 8.521 -10.183 1.00 96.25 82 ILE A N 1
ATOM 622 C CA . ILE A 1 82 ? 12.071 9.904 -9.968 1.00 96.25 82 ILE A CA 1
ATOM 623 C C . ILE A 1 82 ? 11.967 10.146 -8.462 1.00 96.25 82 ILE A C 1
ATOM 625 O O . ILE A 1 82 ? 11.215 9.447 -7.790 1.00 96.25 82 ILE A O 1
ATOM 629 N N . GLU A 1 83 ? 12.712 11.121 -7.943 1.00 94.81 83 GLU A N 1
ATOM 630 C CA . GLU A 1 83 ? 12.698 11.480 -6.520 1.00 94.81 83 GLU A CA 1
ATOM 631 C C . GLU A 1 83 ? 11.390 12.193 -6.158 1.00 94.81 83 GLU A C 1
ATOM 633 O O . GLU A 1 83 ? 11.047 13.205 -6.771 1.00 94.81 83 GLU A O 1
ATOM 638 N N . ILE A 1 84 ? 10.671 11.675 -5.158 1.00 96.94 84 ILE A N 1
ATOM 639 C CA . ILE A 1 84 ? 9.408 12.255 -4.673 1.00 96.94 84 ILE A CA 1
ATOM 640 C C . ILE A 1 84 ? 9.337 12.368 -3.141 1.00 96.94 84 ILE A C 1
ATOM 642 O O . ILE A 1 84 ? 8.247 12.551 -2.594 1.00 96.94 84 ILE A O 1
ATOM 646 N N . GLY A 1 85 ? 10.482 12.323 -2.452 1.00 93.19 85 GLY A N 1
ATOM 647 C CA . GLY A 1 85 ? 10.574 12.486 -1.003 1.00 93.19 85 GLY A CA 1
ATOM 648 C C . GLY A 1 85 ? 10.659 11.159 -0.267 1.00 93.19 85 GLY A C 1
ATOM 649 O O . GLY A 1 85 ? 9.717 10.774 0.427 1.00 93.19 85 GLY A O 1
ATOM 650 N N . GLY A 1 86 ? 11.807 10.495 -0.388 1.00 94.88 86 GLY A N 1
ATOM 651 C CA . GLY A 1 86 ? 12.084 9.214 0.259 1.00 94.88 86 GLY A CA 1
ATOM 652 C C . GLY A 1 86 ? 11.809 8.025 -0.653 1.00 94.88 86 GLY A C 1
ATOM 653 O O . GLY A 1 86 ? 11.597 8.183 -1.852 1.00 94.88 86 GLY A O 1
ATOM 654 N N . HIS A 1 87 ? 11.834 6.815 -0.092 1.00 96.56 87 HIS A N 1
ATOM 655 C CA . HIS A 1 87 ? 11.522 5.634 -0.892 1.00 96.56 87 HIS A CA 1
ATOM 656 C C . HIS A 1 87 ? 10.024 5.547 -1.169 1.00 96.56 87 HIS A C 1
ATOM 658 O O . HIS A 1 87 ? 9.193 5.863 -0.312 1.00 96.56 87 HIS A O 1
ATOM 664 N N . HIS A 1 88 ? 9.688 5.027 -2.343 1.00 97.38 88 HIS A N 1
ATOM 665 C CA . HIS A 1 88 ? 8.312 4.804 -2.760 1.00 97.38 88 HIS A CA 1
ATOM 666 C C . HIS A 1 88 ? 8.171 3.529 -3.578 1.00 97.38 88 HIS A C 1
ATOM 668 O O . HIS A 1 88 ? 8.964 3.259 -4.479 1.00 97.38 88 HIS A O 1
ATOM 674 N N . ASP A 1 89 ? 7.110 2.786 -3.299 1.00 97.88 89 ASP A N 1
ATOM 675 C CA . ASP A 1 89 ? 6.674 1.656 -4.102 1.00 97.88 89 ASP A CA 1
ATOM 676 C C . ASP A 1 89 ? 5.701 2.150 -5.166 1.00 97.88 89 ASP A C 1
ATOM 678 O O . ASP A 1 89 ? 4.703 2.797 -4.848 1.00 97.88 89 ASP A O 1
ATOM 682 N N . LEU A 1 90 ? 5.956 1.810 -6.426 1.00 98.44 90 LEU A N 1
ATOM 683 C CA . LEU A 1 90 ? 4.983 1.902 -7.505 1.00 98.44 90 LEU A CA 1
ATOM 684 C C . LEU A 1 90 ? 4.308 0.540 -7.668 1.00 98.44 90 LEU A C 1
ATOM 686 O O . LEU A 1 90 ? 4.944 -0.433 -8.090 1.00 98.44 90 LEU A O 1
ATOM 690 N N . MET A 1 91 ? 3.018 0.480 -7.346 1.00 98.44 91 MET A N 1
ATOM 691 C CA . MET A 1 91 ? 2.206 -0.716 -7.535 1.00 98.44 91 MET A CA 1
ATOM 692 C C . MET A 1 91 ? 1.451 -0.637 -8.852 1.00 98.44 91 MET A C 1
ATOM 694 O O . MET A 1 91 ? 0.709 0.314 -9.114 1.00 98.44 91 MET A O 1
ATOM 698 N N . LEU A 1 92 ? 1.652 -1.656 -9.683 1.00 97.88 92 LEU A N 1
ATOM 699 C CA . LEU A 1 92 ? 1.148 -1.661 -11.046 1.00 97.88 92 LEU A CA 1
ATOM 700 C C . LEU A 1 92 ? -0.234 -2.308 -11.127 1.00 97.88 92 LEU A C 1
ATOM 702 O O . LEU A 1 92 ? -0.487 -3.289 -10.433 1.00 97.88 92 LEU A O 1
ATOM 706 N N . SER A 1 93 ? -1.108 -1.788 -11.993 1.00 98.25 93 SER A N 1
ATOM 707 C CA . SER A 1 93 ? -2.389 -2.422 -12.361 1.00 98.25 93 SER A CA 1
ATOM 708 C C . SER A 1 93 ? -2.265 -3.383 -13.543 1.00 98.25 93 SER A C 1
ATOM 710 O O . SER A 1 93 ? -3.176 -4.163 -13.801 1.00 98.25 93 SER A O 1
ATOM 712 N N . LYS A 1 94 ? -1.163 -3.277 -14.287 1.00 98.19 94 LYS A N 1
ATOM 713 C CA . LYS A 1 94 ? -0.802 -4.055 -15.474 1.00 98.19 94 LYS A CA 1
ATOM 714 C C . LYS A 1 94 ? 0.649 -3.730 -15.854 1.00 98.19 94 LYS A C 1
ATOM 716 O O . LYS A 1 94 ? 1.157 -2.680 -15.433 1.00 98.19 94 LYS A O 1
ATOM 721 N N . PRO A 1 95 ? 1.307 -4.548 -16.691 1.00 98.19 95 PRO A N 1
ATOM 722 C CA . PRO A 1 95 ? 2.606 -4.213 -17.267 1.00 98.19 95 PRO A CA 1
ATOM 723 C C . PRO A 1 95 ? 2.602 -2.802 -17.875 1.00 98.19 95 PRO A C 1
ATOM 725 O O . PRO A 1 95 ? 1.823 -2.510 -18.782 1.00 98.19 95 PRO A O 1
ATOM 728 N N . THR A 1 96 ? 3.442 -1.914 -17.344 1.00 98.12 96 THR A N 1
ATOM 729 C CA . THR A 1 96 ? 3.533 -0.501 -17.740 1.00 98.12 96 THR A CA 1
ATOM 730 C C . THR A 1 96 ? 4.982 -0.173 -18.031 1.00 98.12 96 THR A C 1
ATOM 732 O O . THR A 1 96 ? 5.835 -0.443 -17.201 1.00 98.12 96 THR A O 1
ATOM 735 N N . PHE A 1 97 ? 5.267 0.422 -19.184 1.00 98.44 97 PHE A N 1
ATOM 736 C CA . PHE A 1 97 ? 6.639 0.680 -19.601 1.00 98.44 97 PHE A CA 1
ATOM 737 C C . PHE A 1 97 ? 6.985 2.160 -19.514 1.00 98.44 97 PHE A C 1
ATOM 739 O O . PHE A 1 97 ? 6.233 3.010 -19.998 1.00 98.44 97 PHE A O 1
ATOM 746 N N . TRP A 1 98 ? 8.151 2.467 -18.952 1.00 98.12 98 TRP A N 1
ATOM 747 C CA . TRP A 1 98 ? 8.676 3.829 -18.944 1.00 98.12 98 TRP A CA 1
ATOM 748 C C . TRP A 1 98 ? 10.197 3.891 -19.080 1.00 98.12 98 TRP A C 1
ATOM 750 O O . TRP A 1 98 ? 10.899 2.894 -18.912 1.00 98.12 98 TRP A O 1
ATOM 760 N N . THR A 1 99 ? 10.708 5.083 -19.368 1.00 97.38 99 THR A N 1
ATOM 761 C CA . THR A 1 99 ? 12.131 5.431 -19.325 1.00 97.38 99 THR A CA 1
ATOM 762 C C . THR A 1 99 ? 12.358 6.586 -18.356 1.00 97.38 99 THR A C 1
ATOM 764 O O . THR A 1 99 ? 11.436 7.340 -18.044 1.00 97.38 99 THR A O 1
ATOM 767 N N . ILE A 1 100 ? 13.601 6.735 -17.897 1.00 95.44 100 ILE A N 1
ATOM 768 C CA . ILE A 1 100 ? 14.030 7.858 -17.057 1.00 95.44 100 ILE A CA 1
ATOM 769 C C . ILE A 1 100 ? 14.772 8.874 -17.908 1.00 95.44 100 ILE A C 1
ATOM 771 O O . ILE A 1 100 ? 15.592 8.503 -18.748 1.00 95.44 100 ILE A O 1
ATOM 775 N N . GLY A 1 101 ? 14.477 10.145 -17.664 1.00 92.56 101 GLY A N 1
ATOM 776 C CA . GLY A 1 101 ? 14.865 11.245 -18.527 1.00 92.56 101 GLY A CA 1
ATOM 777 C C . GLY A 1 101 ? 13.805 11.464 -19.601 1.00 92.56 101 GLY A C 1
ATOM 778 O O . GLY A 1 101 ? 13.428 10.544 -20.328 1.00 92.56 101 GLY A O 1
ATOM 779 N N . ARG A 1 102 ? 13.332 12.705 -19.685 1.00 95.88 102 ARG A N 1
ATOM 780 C CA . ARG A 1 102 ? 12.447 13.199 -20.737 1.00 95.88 102 ARG A CA 1
ATOM 781 C C . ARG A 1 102 ? 13.126 14.417 -21.344 1.00 95.88 102 ARG A C 1
ATOM 783 O O . ARG A 1 102 ? 13.404 15.368 -20.618 1.00 95.88 102 ARG A O 1
ATOM 790 N N . ALA A 1 103 ? 13.460 14.351 -22.629 1.00 94.56 103 ALA A N 1
ATOM 791 C CA . ALA A 1 103 ? 14.134 15.457 -23.303 1.00 94.56 103 ALA A CA 1
ATOM 792 C C . ALA A 1 103 ? 13.179 16.644 -23.513 1.00 94.56 103 ALA A C 1
ATOM 794 O O . ALA A 1 103 ? 11.958 16.473 -23.570 1.00 94.56 103 ALA A O 1
ATOM 795 N N . ASP A 1 104 ? 13.736 17.844 -23.673 1.00 94.62 104 ASP A N 1
ATOM 796 C CA . ASP A 1 104 ? 12.951 19.040 -23.975 1.00 94.62 104 ASP A CA 1
ATOM 797 C C . ASP A 1 104 ? 12.140 18.843 -25.262 1.00 94.62 104 ASP A C 1
ATOM 799 O O . ASP A 1 104 ? 12.655 18.415 -26.294 1.00 94.62 104 ASP A O 1
ATOM 803 N N . GLY A 1 105 ? 10.838 19.126 -25.191 1.00 95.00 105 GLY A N 1
ATOM 804 C CA . GLY A 1 105 ? 9.908 18.922 -26.304 1.00 95.00 105 GLY A CA 1
ATOM 805 C C . GLY A 1 105 ? 9.503 17.464 -26.556 1.00 95.00 105 GLY A C 1
ATOM 806 O O . GLY A 1 105 ? 8.579 17.237 -27.337 1.00 95.00 105 GLY A O 1
ATOM 807 N N . GLN A 1 106 ? 10.107 16.482 -25.878 1.00 97.00 106 GLN A N 1
ATOM 808 C CA . GLN A 1 106 ? 9.684 15.088 -25.993 1.00 97.00 106 GLN A CA 1
ATOM 809 C C . GLN A 1 106 ? 8.279 14.906 -25.387 1.00 97.00 106 GLN A C 1
ATOM 811 O O . GLN A 1 106 ? 8.013 15.386 -24.272 1.00 97.00 106 GLN A O 1
ATOM 816 N N . PRO A 1 107 ? 7.353 14.209 -26.069 1.00 97.81 107 PRO A N 1
ATOM 817 C CA . PRO A 1 107 ? 6.067 13.846 -25.486 1.00 97.81 107 PRO A CA 1
ATOM 818 C C . PRO A 1 107 ? 6.230 13.018 -24.202 1.00 97.81 107 PRO A C 1
ATOM 820 O O . PRO A 1 107 ? 7.175 12.251 -24.054 1.00 97.81 107 PRO A O 1
ATOM 823 N N . LEU A 1 108 ? 5.281 13.142 -23.267 1.00 98.50 108 LEU A N 1
ATOM 824 C CA . LEU A 1 108 ? 5.251 12.286 -22.070 1.00 98.50 108 LEU A CA 1
ATOM 825 C C . LEU A 1 108 ? 5.075 10.809 -22.441 1.00 98.50 108 LEU A C 1
ATOM 827 O O . LEU A 1 108 ? 5.531 9.933 -21.717 1.00 98.50 108 LEU A O 1
ATOM 831 N N . VAL A 1 109 ? 4.359 10.539 -23.531 1.00 98.44 109 VAL A N 1
ATOM 832 C CA . VAL A 1 109 ? 3.984 9.195 -23.951 1.00 98.44 109 VAL A CA 1
ATOM 833 C C . VAL A 1 109 ? 4.154 9.054 -25.453 1.00 98.44 109 VAL A C 1
ATOM 835 O O . VAL A 1 109 ? 3.676 9.898 -26.212 1.00 98.44 109 VAL A O 1
ATOM 838 N N . GLU A 1 110 ? 4.796 7.970 -25.870 1.00 97.50 110 GLU A N 1
ATOM 839 C CA . GLU A 1 110 ? 5.032 7.642 -27.274 1.00 97.50 110 GLU A CA 1
ATOM 840 C C . GLU A 1 110 ? 4.718 6.155 -27.530 1.00 97.50 110 GLU A C 1
ATOM 842 O O . GLU A 1 110 ? 4.859 5.313 -26.631 1.00 97.50 110 GLU A O 1
ATOM 847 N N . PRO A 1 111 ? 4.244 5.794 -28.736 1.00 98.00 111 PRO A N 1
ATOM 848 C CA . PRO A 1 111 ? 4.136 4.400 -29.129 1.00 98.00 111 PRO A CA 1
ATOM 849 C C . PRO A 1 111 ? 5.529 3.820 -29.404 1.00 98.00 111 PRO A C 1
ATOM 851 O O . PRO A 1 111 ? 6.350 4.409 -30.099 1.00 98.00 111 PRO A O 1
ATOM 854 N N . HIS A 1 112 ? 5.764 2.613 -28.913 1.00 97.81 112 HIS A N 1
ATOM 855 C CA . HIS A 1 112 ? 6.963 1.824 -29.123 1.00 97.81 112 HIS A CA 1
ATOM 856 C C . HIS A 1 112 ? 6.600 0.526 -29.853 1.00 97.81 112 HIS A C 1
ATOM 858 O O . HIS A 1 112 ? 5.702 -0.192 -29.400 1.00 97.81 112 HIS A O 1
ATOM 864 N N . PRO A 1 113 ? 7.313 0.151 -30.932 1.00 97.06 113 PRO A N 1
ATOM 865 C CA . PRO A 1 113 ? 6.943 -0.994 -31.770 1.00 97.06 113 PRO A CA 1
ATOM 866 C C . PRO A 1 113 ? 6.903 -2.329 -31.013 1.00 97.06 113 PRO A C 1
ATOM 868 O O . PRO A 1 113 ? 6.155 -3.225 -31.390 1.00 97.06 113 PRO A O 1
ATOM 871 N N . LYS A 1 114 ? 7.690 -2.465 -29.938 1.00 97.75 114 LYS A N 1
ATOM 872 C CA . LYS A 1 114 ? 7.786 -3.699 -29.140 1.00 97.75 114 LYS A CA 1
ATOM 873 C C . LYS A 1 114 ? 6.996 -3.676 -27.828 1.00 97.75 114 LYS A C 1
ATOM 875 O O . LYS A 1 114 ? 6.512 -4.715 -27.399 1.00 97.75 114 LYS A O 1
ATOM 880 N N . TYR A 1 115 ? 6.899 -2.517 -27.174 1.00 97.81 115 TYR A N 1
ATOM 881 C CA . TYR A 1 115 ? 6.372 -2.407 -25.802 1.00 97.81 115 TYR A CA 1
ATOM 882 C C . TYR A 1 115 ? 5.005 -1.711 -25.758 1.00 97.81 115 TYR A C 1
ATOM 884 O O . TYR A 1 115 ? 4.427 -1.533 -24.689 1.00 97.81 115 TYR A O 1
ATOM 892 N N . GLY A 1 116 ? 4.468 -1.322 -26.920 1.00 97.25 116 GLY A N 1
ATOM 893 C CA . GLY A 1 116 ? 3.239 -0.552 -26.998 1.00 97.25 116 GLY A CA 1
ATOM 894 C C . GLY A 1 116 ? 3.464 0.839 -26.424 1.00 97.25 116 GLY A C 1
ATOM 895 O O . GLY A 1 116 ? 4.326 1.572 -26.883 1.00 97.25 116 GLY A O 1
ATOM 896 N N . LYS A 1 117 ? 2.685 1.228 -25.426 1.00 98.06 117 LYS A N 1
ATOM 897 C CA . LYS A 1 117 ? 2.762 2.567 -24.841 1.00 98.06 117 LYS A CA 1
ATOM 898 C C . LYS A 1 117 ? 3.963 2.697 -23.896 1.00 98.06 117 LYS A C 1
ATOM 900 O O . LYS A 1 117 ? 4.041 1.944 -22.927 1.00 98.06 117 LYS A O 1
ATOM 905 N N . VAL A 1 118 ? 4.838 3.675 -24.138 1.00 98.62 118 VAL A N 1
ATOM 906 C CA . VAL A 1 118 ? 5.993 3.988 -23.280 1.00 98.62 118 VAL A CA 1
ATOM 907 C C . VAL A 1 118 ? 5.890 5.413 -22.745 1.00 98.62 118 VAL A C 1
ATOM 909 O O . VAL A 1 118 ? 5.605 6.338 -23.502 1.00 98.62 118 VAL A O 1
ATOM 912 N N . TYR A 1 119 ? 6.123 5.580 -21.442 1.00 98.62 119 TYR A N 1
ATOM 913 C CA . TYR A 1 119 ? 6.206 6.882 -20.776 1.00 98.62 119 TYR A CA 1
ATOM 914 C C . TYR A 1 119 ? 7.656 7.361 -20.648 1.00 98.62 119 TYR A C 1
ATOM 916 O O . TYR A 1 119 ? 8.548 6.569 -20.357 1.00 98.62 119 TYR A O 1
ATOM 924 N N . HIS A 1 120 ? 7.895 8.661 -20.778 1.00 98.19 120 HIS A N 1
ATOM 925 C CA . HIS A 1 120 ? 9.200 9.283 -20.551 1.00 98.19 120 HIS A CA 1
ATOM 926 C C . HIS A 1 120 ? 9.121 10.158 -19.304 1.00 98.19 120 HIS A C 1
ATOM 928 O O . HIS A 1 120 ? 8.462 11.195 -19.313 1.00 98.19 120 HIS A O 1
ATOM 934 N N . LEU A 1 121 ? 9.744 9.726 -18.206 1.00 97.94 121 LEU A N 1
ATOM 935 C CA . LEU A 1 121 ? 9.635 10.411 -16.919 1.00 97.94 121 LEU A CA 1
ATOM 936 C C . LEU A 1 121 ? 10.858 11.304 -16.694 1.00 97.94 121 LEU A C 1
ATOM 938 O O . LEU A 1 121 ? 11.971 10.803 -16.526 1.00 97.94 121 LEU A O 1
ATOM 942 N N . GLY A 1 122 ? 10.657 12.622 -16.679 1.00 97.19 122 GLY A N 1
ATOM 943 C CA . GLY A 1 122 ? 11.693 13.606 -16.344 1.00 97.19 122 GLY A CA 1
ATOM 944 C C . GLY A 1 122 ? 11.460 14.309 -15.008 1.00 97.19 122 GLY A C 1
ATOM 945 O O . GLY A 1 122 ? 12.362 14.963 -14.493 1.00 97.19 122 GLY A O 1
ATOM 946 N N . SER A 1 123 ? 10.261 14.188 -14.438 1.00 97.25 123 SER A N 1
ATOM 947 C CA . SER A 1 123 ? 9.845 14.937 -13.255 1.00 97.25 123 SER A CA 1
ATOM 948 C C . SER A 1 123 ? 8.835 14.170 -12.390 1.00 97.25 123 SER A C 1
ATOM 950 O O . SER A 1 123 ? 8.178 13.241 -12.875 1.00 97.25 123 SER A O 1
ATOM 952 N N . PRO A 1 124 ? 8.624 14.589 -11.126 1.00 97.88 124 PRO A N 1
ATOM 953 C CA . PRO A 1 124 ? 7.517 14.096 -10.306 1.00 97.88 124 PRO A CA 1
ATOM 954 C C . PRO A 1 124 ? 6.151 14.236 -10.989 1.00 97.88 124 PRO A C 1
ATOM 956 O O . PRO A 1 124 ? 5.316 13.342 -10.881 1.00 97.88 124 PRO A O 1
ATOM 959 N N . ALA A 1 125 ? 5.923 15.329 -11.728 1.00 97.75 125 ALA A N 1
ATOM 960 C CA . ALA A 1 125 ? 4.665 15.556 -12.437 1.00 97.75 125 ALA A CA 1
ATOM 961 C C . ALA A 1 125 ? 4.400 14.473 -13.495 1.00 97.75 125 ALA A C 1
ATOM 963 O O . ALA A 1 125 ? 3.280 13.969 -13.578 1.00 97.75 125 ALA A O 1
ATOM 964 N N . ASP A 1 126 ? 5.432 14.061 -14.238 1.00 98.44 126 ASP A N 1
ATOM 965 C CA . ASP A 1 126 ? 5.333 12.969 -15.213 1.00 98.44 126 ASP A CA 1
ATOM 966 C C . ASP A 1 126 ? 4.975 11.638 -14.532 1.00 98.44 126 ASP A C 1
ATOM 968 O O . ASP A 1 126 ? 4.108 10.907 -15.016 1.00 98.44 126 ASP A O 1
ATOM 972 N N . LEU A 1 127 ? 5.605 11.333 -13.387 1.00 98.56 127 LEU A N 1
ATOM 973 C CA . LEU A 1 127 ? 5.326 10.116 -12.618 1.00 98.56 127 LEU A CA 1
ATOM 974 C C . LEU A 1 127 ? 3.867 10.075 -12.149 1.00 98.56 127 LEU A C 1
ATOM 976 O O . LEU A 1 127 ? 3.184 9.068 -12.348 1.00 98.56 127 LEU A O 1
ATOM 980 N N . PHE A 1 128 ? 3.371 11.153 -11.541 1.00 98.56 128 PHE A N 1
ATOM 981 C CA . PHE A 1 128 ? 1.984 11.201 -11.074 1.00 98.56 128 PHE A CA 1
ATOM 982 C C . PHE A 1 128 ? 0.985 11.169 -12.235 1.00 98.56 128 PHE A C 1
ATOM 984 O O . PHE A 1 128 ? -0.059 10.529 -12.123 1.00 98.56 128 PHE A O 1
ATOM 991 N N . GLU A 1 129 ? 1.312 11.775 -13.377 1.00 98.56 129 GLU A N 1
ATOM 992 C CA . GLU A 1 129 ? 0.471 11.694 -14.572 1.00 98.56 129 GLU A CA 1
ATOM 993 C C . GLU A 1 129 ? 0.407 10.272 -15.147 1.00 98.56 129 GLU A C 1
ATOM 995 O O . GLU A 1 129 ? -0.682 9.782 -15.457 1.00 98.56 129 GLU A O 1
ATOM 1000 N N . MET A 1 130 ? 1.537 9.562 -15.225 1.00 98.69 130 MET A N 1
ATOM 1001 C CA . MET A 1 130 ? 1.553 8.137 -15.578 1.00 98.69 130 MET A CA 1
ATOM 1002 C C . MET A 1 130 ? 0.720 7.317 -14.585 1.00 98.69 130 MET A C 1
ATOM 1004 O O . MET A 1 130 ? -0.099 6.495 -14.995 1.00 98.69 130 MET A O 1
ATOM 1008 N N . THR A 1 131 ? 0.882 7.580 -13.286 1.00 98.56 131 THR A N 1
ATOM 1009 C CA . THR A 1 131 ? 0.178 6.869 -12.209 1.00 98.56 131 THR A CA 1
ATOM 1010 C C . THR A 1 131 ? -1.340 7.018 -12.340 1.00 98.56 131 THR A C 1
ATOM 1012 O O . THR A 1 131 ? -2.068 6.034 -12.203 1.00 98.56 131 THR A O 1
ATOM 1015 N N . ARG A 1 132 ? -1.837 8.210 -12.699 1.00 98.31 132 ARG A N 1
ATOM 1016 C CA . ARG A 1 132 ? -3.265 8.433 -12.986 1.00 98.31 132 ARG A CA 1
ATOM 1017 C C . ARG A 1 132 ? -3.729 7.703 -14.238 1.00 98.31 132 ARG A C 1
ATOM 1019 O O . ARG A 1 132 ? -4.708 6.962 -14.176 1.00 98.31 132 ARG A O 1
ATOM 1026 N N . ARG A 1 133 ? -3.029 7.891 -15.363 1.00 98.56 133 ARG A N 1
ATOM 1027 C CA . ARG A 1 133 ? -3.425 7.320 -16.665 1.00 98.56 133 ARG A CA 1
ATOM 1028 C C . ARG A 1 133 ? -3.449 5.796 -16.655 1.00 98.56 133 ARG A C 1
ATOM 1030 O O . ARG A 1 133 ? -4.331 5.199 -17.269 1.00 98.56 133 ARG A O 1
ATOM 1037 N N . GLU A 1 134 ? -2.522 5.176 -15.930 1.00 98.50 134 GLU A N 1
ATOM 1038 C CA . GLU A 1 134 ? -2.402 3.719 -15.872 1.00 98.50 134 GLU A CA 1
ATOM 1039 C C . GLU A 1 134 ? -3.102 3.079 -14.676 1.00 98.50 134 GLU A C 1
ATOM 1041 O O . GLU A 1 134 ? -2.979 1.873 -14.490 1.00 98.50 134 GLU A O 1
ATOM 1046 N N . ASN A 1 135 ? -3.887 3.828 -13.895 1.00 98.44 135 ASN A N 1
ATOM 1047 C CA . ASN A 1 135 ? -4.540 3.312 -12.691 1.00 98.44 135 ASN A CA 1
ATOM 1048 C C . ASN A 1 135 ? -3.541 2.639 -11.732 1.00 98.44 135 ASN A C 1
ATOM 1050 O O . ASN A 1 135 ? -3.753 1.515 -11.296 1.00 98.44 135 ASN A O 1
ATOM 1054 N N . LEU A 1 136 ? -2.431 3.303 -11.432 1.00 98.50 136 LEU A N 1
ATOM 1055 C CA . LEU A 1 136 ? -1.414 2.814 -10.500 1.00 98.50 136 LEU A CA 1
ATOM 1056 C C . LEU A 1 136 ? -1.627 3.467 -9.125 1.00 98.50 136 LEU A C 1
AT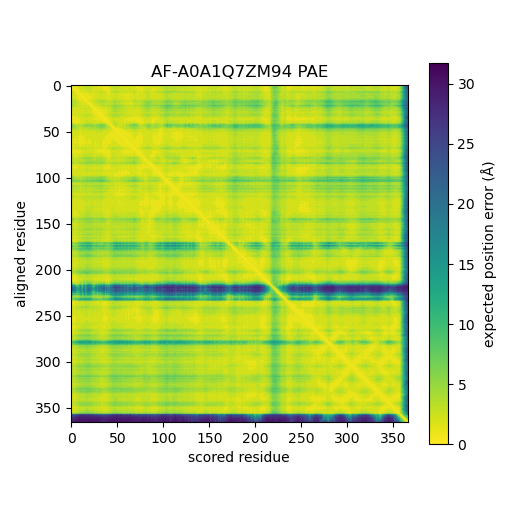OM 1058 O O . LEU A 1 136 ? -2.443 4.391 -8.986 1.00 98.50 136 LEU A O 1
ATOM 1062 N N . ILE A 1 137 ? -0.898 2.991 -8.117 1.00 98.31 137 ILE A N 1
ATOM 1063 C CA . ILE A 1 137 ? -0.748 3.684 -6.830 1.00 98.31 137 ILE A CA 1
ATOM 1064 C C . ILE A 1 137 ? 0.715 3.753 -6.425 1.00 98.31 137 ILE A C 1
ATOM 1066 O O . ILE A 1 137 ? 1.518 2.886 -6.774 1.00 98.31 137 ILE A O 1
ATOM 1070 N N . ILE A 1 138 ? 1.029 4.798 -5.672 1.00 98.56 138 ILE A N 1
ATOM 1071 C CA . ILE A 1 138 ? 2.320 5.006 -5.035 1.00 98.56 138 ILE A CA 1
ATOM 1072 C C . ILE A 1 138 ? 2.136 4.866 -3.527 1.00 98.56 138 ILE A C 1
ATOM 1074 O O . ILE A 1 138 ? 1.215 5.458 -2.975 1.00 98.56 138 ILE A O 1
ATOM 1078 N N . ASN A 1 139 ? 3.008 4.128 -2.848 1.00 97.62 139 ASN A N 1
ATOM 1079 C CA . ASN A 1 139 ? 2.999 4.010 -1.389 1.00 97.62 139 ASN A CA 1
ATOM 1080 C C . ASN A 1 139 ? 4.390 4.307 -0.817 1.00 97.62 139 ASN A C 1
ATOM 1082 O O . ASN A 1 139 ? 5.389 3.988 -1.452 1.00 97.62 139 ASN A O 1
ATOM 1086 N N . MET A 1 140 ? 4.481 4.910 0.371 1.00 97.69 140 MET A N 1
ATOM 1087 C CA . MET A 1 140 ? 5.757 5.109 1.070 1.00 97.69 140 MET A CA 1
ATOM 1088 C C . MET A 1 140 ? 6.016 3.924 2.005 1.00 97.69 140 MET A C 1
ATOM 1090 O O . MET A 1 140 ? 5.453 3.906 3.096 1.00 97.69 140 MET A O 1
ATOM 1094 N N . PRO A 1 141 ? 6.846 2.935 1.643 1.00 95.75 141 PRO A N 1
ATOM 1095 C CA . PRO A 1 141 ? 6.927 1.680 2.384 1.00 95.75 141 PRO A CA 1
ATOM 1096 C C . PRO A 1 141 ? 7.411 1.831 3.829 1.00 95.75 141 PRO A C 1
ATOM 1098 O O . PRO A 1 141 ? 6.868 1.201 4.728 1.00 95.75 141 PRO A O 1
ATOM 1101 N N . HIS A 1 142 ? 8.414 2.665 4.090 1.00 94.50 142 HIS A N 1
ATOM 1102 C CA . HIS A 1 142 ? 9.034 2.752 5.417 1.00 94.50 142 HIS A CA 1
ATOM 1103 C C . HIS A 1 142 ? 9.202 4.209 5.872 1.00 94.50 142 HIS A C 1
ATOM 1105 O O . HIS A 1 142 ? 10.323 4.721 5.934 1.00 94.50 142 HIS A O 1
ATOM 1111 N N . PRO A 1 143 ? 8.091 4.909 6.184 1.00 95.44 143 PRO A N 1
ATOM 1112 C CA . PRO A 1 143 ? 8.106 6.336 6.501 1.00 95.44 143 PRO A CA 1
ATOM 1113 C C . PRO A 1 143 ? 8.978 6.649 7.725 1.00 95.44 143 PRO A C 1
ATOM 1115 O O . PRO A 1 143 ? 9.138 5.821 8.624 1.00 95.44 143 PRO A O 1
ATOM 1118 N N . ARG A 1 144 ? 9.541 7.861 7.772 1.00 94.44 144 ARG A N 1
ATOM 1119 C CA . ARG A 1 144 ? 10.390 8.376 8.865 1.00 94.44 144 ARG A CA 1
ATOM 1120 C C . ARG A 1 144 ? 11.574 7.467 9.225 1.00 94.44 144 ARG A C 1
ATOM 1122 O O . ARG A 1 144 ? 12.112 7.542 10.328 1.00 94.44 144 ARG A O 1
ATOM 1129 N N . SER A 1 145 ? 12.004 6.616 8.298 1.00 90.69 145 SER A N 1
ATOM 1130 C CA . SER A 1 145 ? 13.105 5.678 8.490 1.00 90.69 145 SER A CA 1
ATOM 1131 C C . SER A 1 145 ? 13.892 5.490 7.195 1.00 90.69 145 SER A C 1
ATOM 1133 O O . SER A 1 145 ? 13.419 5.853 6.120 1.00 90.69 145 SER A O 1
ATOM 1135 N N . LYS A 1 146 ? 15.101 4.921 7.282 1.00 87.62 146 LYS A N 1
ATOM 1136 C CA . LYS A 1 146 ? 15.971 4.657 6.120 1.00 87.62 146 LYS A CA 1
ATOM 1137 C C . LYS A 1 146 ? 16.094 5.889 5.199 1.00 87.62 146 LYS A C 1
ATOM 1139 O O . LYS A 1 146 ? 16.298 7.000 5.685 1.00 87.62 146 LYS A O 1
ATOM 1144 N N . GLY A 1 147 ? 15.976 5.694 3.881 1.00 87.25 147 GLY A N 1
ATOM 1145 C CA . GLY A 1 147 ? 15.977 6.757 2.875 1.00 87.25 147 GLY A CA 1
ATOM 1146 C C . GLY A 1 147 ? 14.752 7.674 2.935 1.00 87.25 147 GLY A C 1
ATOM 1147 O O . GLY A 1 147 ? 14.766 8.727 2.317 1.00 87.25 147 GLY A O 1
ATOM 1148 N N . SER A 1 148 ? 13.731 7.324 3.718 1.00 94.12 148 SER A N 1
ATOM 1149 C CA . SER A 1 148 ? 12.525 8.130 3.949 1.00 94.12 148 SER A CA 1
ATOM 1150 C C . SER A 1 148 ? 12.595 8.931 5.258 1.00 94.12 148 SER A C 1
ATOM 1152 O O . SER A 1 148 ? 11.575 9.384 5.776 1.00 94.12 148 SER A O 1
ATOM 1154 N N . THR A 1 149 ? 13.788 9.098 5.839 1.00 93.38 149 THR A N 1
ATOM 1155 C CA . THR A 1 149 ? 13.980 9.949 7.024 1.00 93.38 149 THR A CA 1
ATOM 1156 C C . THR A 1 149 ? 13.523 11.381 6.714 1.00 93.38 149 THR A C 1
ATOM 1158 O O . THR A 1 149 ? 13.983 11.977 5.746 1.00 93.38 149 THR A O 1
ATOM 1161 N N . GLY A 1 150 ? 12.619 11.934 7.532 1.00 94.88 150 GLY A N 1
ATOM 1162 C CA . GLY A 1 150 ? 12.011 13.257 7.305 1.00 94.88 150 GLY A CA 1
ATOM 1163 C C . GLY A 1 150 ? 10.780 13.262 6.385 1.00 94.88 150 GLY A C 1
ATOM 1164 O O . GLY A 1 150 ? 10.180 14.318 6.178 1.00 94.88 150 GLY A O 1
ATOM 1165 N N . PHE A 1 151 ? 10.369 12.103 5.866 1.00 97.06 151 PHE A N 1
ATOM 1166 C CA . PHE A 1 151 ? 9.194 11.944 5.010 1.00 97.06 151 PHE A CA 1
ATOM 1167 C C . PHE A 1 151 ? 8.168 10.985 5.648 1.00 97.06 151 PHE A C 1
ATOM 1169 O O . PHE A 1 151 ? 8.565 10.078 6.383 1.00 97.06 151 PHE A O 1
ATOM 1176 N N . PRO A 1 152 ? 6.852 11.171 5.420 1.00 97.44 152 PRO A N 1
ATOM 1177 C CA . PRO A 1 152 ? 6.234 12.056 4.425 1.00 97.44 152 PRO A CA 1
ATOM 1178 C C . PRO A 1 152 ? 6.156 13.540 4.815 1.00 97.44 152 PRO A C 1
ATOM 1180 O O . PRO A 1 152 ? 5.746 14.347 3.987 1.00 97.44 152 PRO A O 1
ATOM 1183 N N . ASP A 1 153 ? 6.565 13.931 6.023 1.00 97.88 153 ASP A N 1
ATOM 1184 C CA . ASP A 1 153 ? 6.444 15.301 6.541 1.00 97.88 153 ASP A CA 1
ATOM 1185 C C . ASP A 1 153 ? 6.955 16.381 5.574 1.00 97.88 153 ASP A C 1
ATOM 1187 O O . ASP A 1 153 ? 6.244 17.353 5.308 1.00 97.88 153 ASP A O 1
ATOM 1191 N N . GLY A 1 154 ? 8.146 16.189 4.996 1.00 97.88 154 GLY A N 1
ATOM 1192 C CA . GLY A 1 154 ? 8.752 17.130 4.047 1.00 97.88 154 GLY A CA 1
ATOM 1193 C C . GLY A 1 154 ? 8.033 17.255 2.697 1.00 97.88 154 GLY A C 1
ATOM 1194 O O . GLY A 1 154 ? 8.243 18.235 1.987 1.00 97.88 154 GLY A O 1
ATOM 1195 N N . VAL A 1 155 ? 7.166 16.300 2.342 1.00 97.50 155 VAL A N 1
ATOM 1196 C CA . VAL A 1 155 ? 6.406 16.286 1.075 1.00 97.50 155 VAL A CA 1
ATOM 1197 C C . VAL A 1 155 ? 4.892 16.226 1.277 1.00 97.50 155 VAL A C 1
ATOM 1199 O O . VAL A 1 155 ? 4.140 16.019 0.319 1.00 97.50 155 VAL A O 1
ATOM 1202 N N . LYS A 1 156 ? 4.415 16.453 2.508 1.00 97.25 156 LYS A N 1
ATOM 1203 C CA . LYS A 1 156 ? 2.989 16.378 2.856 1.00 97.25 156 LYS A CA 1
ATOM 1204 C C . LYS A 1 156 ? 2.123 17.392 2.103 1.00 97.25 156 LYS A C 1
ATOM 1206 O O . LYS A 1 156 ? 0.948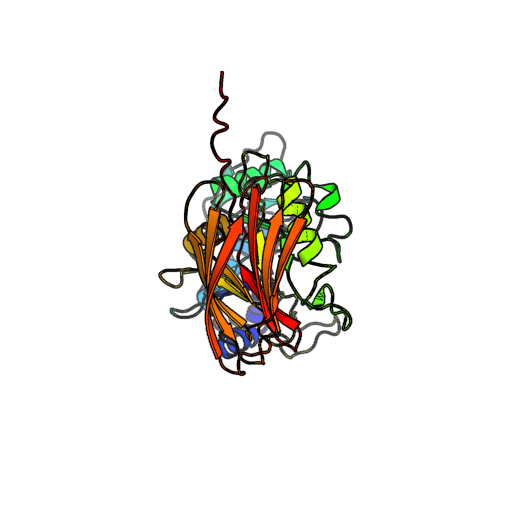 17.144 1.866 1.00 97.25 156 LYS A O 1
ATOM 1211 N N . GLU A 1 157 ? 2.689 18.515 1.676 1.00 97.12 157 GLU A N 1
ATOM 1212 C CA . GLU A 1 157 ? 1.956 19.522 0.895 1.00 97.12 157 GLU A CA 1
ATOM 1213 C C . GLU A 1 157 ? 2.142 19.382 -0.623 1.00 97.12 157 GLU A C 1
ATOM 1215 O O . GLU A 1 157 ? 1.484 20.086 -1.384 1.00 97.12 157 GLU A O 1
ATOM 1220 N N . THR A 1 158 ? 3.014 18.476 -1.082 1.00 96.31 158 THR A N 1
ATOM 1221 C CA . THR A 1 158 ? 3.388 18.341 -2.498 1.00 96.31 158 THR A CA 1
ATOM 1222 C C . THR A 1 158 ? 3.074 16.943 -3.035 1.00 96.31 158 THR A C 1
ATOM 1224 O O . THR A 1 158 ? 1.962 16.676 -3.497 1.00 96.31 158 THR A O 1
ATOM 1227 N N . HIS A 1 159 ? 4.049 16.038 -2.999 1.00 97.06 159 HIS A N 1
ATOM 1228 C CA . HIS A 1 159 ? 3.979 14.715 -3.609 1.00 97.06 159 HIS A CA 1
ATOM 1229 C C . HIS A 1 159 ? 3.071 13.778 -2.813 1.00 97.06 159 HIS A C 1
ATOM 1231 O O . HIS A 1 159 ? 2.244 13.083 -3.396 1.00 97.06 159 HIS A O 1
ATOM 1237 N N . PHE A 1 160 ? 3.126 13.823 -1.482 1.00 97.75 160 PHE A N 1
ATOM 1238 C CA . PHE A 1 160 ? 2.244 13.005 -0.649 1.00 97.75 160 PHE A CA 1
ATOM 1239 C C . PHE A 1 160 ? 0.783 13.485 -0.713 1.00 97.75 160 PHE A C 1
ATOM 1241 O O . PHE A 1 160 ? -0.134 12.703 -0.489 1.00 97.75 160 PHE A O 1
ATOM 1248 N N . ALA A 1 161 ? 0.534 14.738 -1.115 1.00 96.44 161 ALA A N 1
ATOM 1249 C CA . ALA A 1 161 ? -0.810 15.285 -1.326 1.00 96.44 161 ALA A CA 1
ATOM 1250 C C . ALA A 1 161 ? -1.471 14.864 -2.656 1.00 96.44 161 ALA A C 1
ATOM 1252 O O . ALA A 1 161 ? -2.573 15.322 -2.954 1.00 96.44 161 ALA A O 1
ATOM 1253 N N . GLN A 1 162 ? -0.839 14.008 -3.466 1.00 96.44 162 GLN A N 1
ATOM 1254 C CA . GLN A 1 162 ? -1.455 13.498 -4.694 1.00 96.44 162 GLN A CA 1
ATOM 1255 C C . GLN A 1 162 ? -2.496 12.411 -4.374 1.00 96.44 162 GLN A C 1
ATOM 1257 O O . GLN A 1 162 ? -2.343 11.636 -3.427 1.00 96.44 162 GLN A O 1
ATOM 1262 N N . ASP A 1 163 ? -3.554 12.346 -5.179 1.00 93.94 163 ASP A N 1
ATOM 1263 C CA . ASP A 1 163 ? -4.653 11.377 -5.078 1.00 93.94 163 ASP A CA 1
ATOM 1264 C C . ASP A 1 163 ? -4.214 9.933 -5.348 1.00 93.94 163 ASP A C 1
ATOM 1266 O O . ASP A 1 163 ? -4.788 8.999 -4.800 1.00 93.94 163 ASP A O 1
ATOM 1270 N N . THR A 1 164 ? -3.169 9.750 -6.153 1.00 95.88 164 THR A N 1
ATOM 1271 C CA . THR A 1 164 ? -2.573 8.439 -6.429 1.00 95.88 164 THR A CA 1
ATOM 1272 C C . THR A 1 164 ? -1.461 8.041 -5.458 1.00 95.88 164 THR A C 1
ATOM 1274 O O . THR A 1 164 ? -0.877 6.969 -5.619 1.00 95.88 164 THR A O 1
ATOM 1277 N N . TYR A 1 165 ? -1.121 8.899 -4.491 1.00 97.81 165 TYR A N 1
ATOM 1278 C CA . TYR A 1 165 ? -0.225 8.537 -3.397 1.00 97.81 165 TYR A CA 1
ATOM 1279 C C . TYR A 1 165 ? -1.075 7.937 -2.276 1.00 97.81 165 TYR A C 1
ATOM 1281 O O . TYR A 1 165 ? -1.722 8.659 -1.527 1.00 97.81 165 TYR A O 1
ATOM 1289 N N . GLU A 1 166 ? -1.100 6.620 -2.174 1.00 97.25 166 GLU A N 1
ATOM 1290 C CA . GLU A 1 166 ? -2.035 5.867 -1.340 1.00 97.25 166 GLU A CA 1
ATOM 1291 C C . GLU A 1 166 ? -1.823 6.107 0.156 1.00 97.25 166 GLU A C 1
ATOM 1293 O O . GLU A 1 166 ? -2.775 6.296 0.910 1.00 97.25 166 GLU A O 1
ATOM 1298 N N . GLY A 1 167 ? -0.567 6.172 0.589 1.00 97.50 167 GLY A N 1
ATOM 1299 C CA . GLY A 1 167 ? -0.224 6.445 1.975 1.00 97.50 167 GLY A CA 1
ATOM 1300 C C . GLY A 1 167 ? 1.142 5.897 2.339 1.00 97.50 167 GLY A C 1
ATOM 1301 O O . GLY A 1 167 ? 2.120 6.132 1.621 1.00 97.50 167 GLY A O 1
ATOM 1302 N N . ALA A 1 168 ? 1.217 5.218 3.478 1.00 97.31 168 ALA A N 1
ATOM 1303 C CA . ALA A 1 168 ? 2.472 4.752 4.043 1.00 97.31 168 ALA A CA 1
ATOM 1304 C C . ALA A 1 168 ? 2.431 3.267 4.419 1.00 97.31 168 ALA A C 1
ATOM 1306 O O . ALA A 1 168 ? 1.377 2.633 4.430 1.00 97.31 168 ALA A O 1
ATOM 1307 N N . GLY A 1 169 ? 3.596 2.692 4.698 1.00 95.88 169 GLY A N 1
ATOM 1308 C CA . GLY A 1 169 ? 3.727 1.302 5.094 1.00 95.88 169 GLY A CA 1
ATOM 1309 C C . GLY A 1 169 ? 3.793 1.091 6.607 1.00 95.88 169 GLY A C 1
ATOM 1310 O O . GLY A 1 169 ? 4.232 1.951 7.370 1.00 95.88 169 GLY A O 1
ATOM 1311 N N . PHE A 1 170 ? 3.373 -0.099 7.027 1.00 94.62 170 PHE A N 1
ATOM 1312 C CA . PHE A 1 170 ? 3.381 -0.612 8.389 1.00 94.62 170 PHE A CA 1
ATOM 1313 C C . PHE A 1 170 ? 4.183 -1.910 8.437 1.00 94.62 170 PHE A C 1
ATOM 1315 O O . PHE A 1 170 ? 3.901 -2.862 7.709 1.00 94.62 170 PHE A O 1
ATOM 1322 N N . ARG A 1 171 ? 5.159 -1.964 9.342 1.00 90.25 171 ARG A N 1
ATOM 1323 C CA . ARG A 1 171 ? 5.838 -3.192 9.754 1.00 90.25 171 ARG A CA 1
ATOM 1324 C C . ARG A 1 171 ? 6.357 -3.036 11.170 1.00 90.25 171 ARG A C 1
ATOM 1326 O O . ARG A 1 171 ? 6.906 -1.990 11.513 1.00 90.25 171 ARG A O 1
ATOM 1333 N N . TRP A 1 172 ? 6.285 -4.101 11.957 1.00 79.81 172 TRP A N 1
ATOM 1334 C CA . TRP A 1 172 ? 6.832 -4.098 13.314 1.00 79.81 172 TRP A CA 1
ATOM 1335 C C . TRP A 1 172 ? 8.330 -3.813 13.347 1.00 79.81 172 TRP A C 1
ATOM 1337 O O . TRP A 1 172 ? 8.808 -3.109 14.220 1.00 79.81 172 TRP A O 1
ATOM 1347 N N . GLY A 1 173 ? 9.095 -4.236 12.338 1.00 79.00 173 GLY A N 1
ATOM 1348 C CA . GLY A 1 173 ? 10.522 -3.916 12.281 1.00 79.00 173 GLY A CA 1
ATOM 1349 C C . GLY A 1 173 ? 10.855 -2.425 12.063 1.00 79.00 173 GLY A C 1
ATOM 1350 O O . GLY A 1 173 ? 12.032 -2.103 11.903 1.00 79.00 173 GLY A O 1
ATOM 1351 N N . MET A 1 174 ? 9.871 -1.518 11.993 1.00 85.75 174 MET A N 1
ATOM 1352 C CA . MET A 1 174 ? 10.093 -0.064 12.101 1.00 85.75 174 MET A CA 1
ATOM 1353 C C . MET A 1 174 ? 10.089 0.437 13.552 1.00 85.75 174 MET A C 1
ATOM 1355 O O . MET A 1 174 ? 10.624 1.517 13.811 1.00 85.75 174 MET A O 1
ATOM 1359 N N . GLY A 1 175 ? 9.551 -0.348 14.486 1.00 77.25 175 GLY A N 1
ATOM 1360 C CA . GLY A 1 175 ? 9.527 -0.088 15.921 1.00 77.25 175 GLY A CA 1
ATOM 1361 C C . GLY A 1 175 ? 8.876 -1.250 16.669 1.00 77.25 175 GLY A C 1
ATOM 1362 O O . GLY A 1 175 ? 7.697 -1.524 16.458 1.00 77.25 175 GLY A O 1
ATOM 1363 N N . ILE A 1 176 ? 9.661 -1.918 17.519 1.00 80.31 176 ILE A N 1
ATOM 1364 C CA . ILE A 1 176 ? 9.180 -2.866 18.528 1.00 80.31 17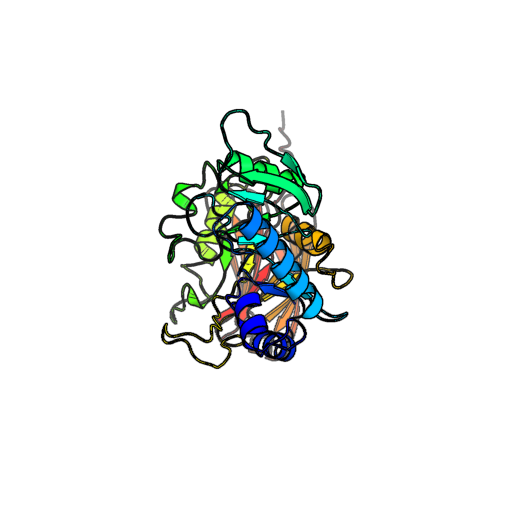6 ILE A CA 1
ATOM 1365 C C . ILE A 1 176 ? 9.699 -2.353 19.863 1.00 80.31 176 ILE A C 1
ATOM 1367 O O . ILE A 1 176 ? 10.901 -2.435 20.127 1.00 80.31 176 ILE A O 1
ATOM 1371 N N . ASP A 1 177 ? 8.813 -1.805 20.678 1.00 84.62 177 ASP A N 1
ATOM 1372 C CA . ASP A 1 177 ? 9.114 -1.406 22.044 1.00 84.62 177 ASP A CA 1
ATOM 1373 C C . ASP A 1 177 ? 8.185 -2.180 22.984 1.00 84.62 177 ASP A C 1
ATOM 1375 O O . ASP A 1 177 ? 6.966 -2.088 22.893 1.00 84.62 177 ASP A O 1
ATOM 1379 N N . GLY A 1 178 ? 8.768 -2.973 23.888 1.00 83.75 178 GLY A N 1
ATOM 1380 C CA . GLY A 1 178 ? 8.007 -3.806 24.825 1.00 83.75 178 GLY A CA 1
ATOM 1381 C C . GLY A 1 178 ? 7.187 -3.016 25.852 1.00 83.75 178 GLY A C 1
ATOM 1382 O O . GLY A 1 178 ? 6.440 -3.621 26.616 1.00 83.75 178 GLY A O 1
ATOM 1383 N N . SER A 1 179 ? 7.335 -1.688 25.900 1.00 88.00 179 SER A N 1
ATOM 1384 C CA . SER A 1 179 ? 6.470 -0.797 26.678 1.00 88.00 179 SER A CA 1
ATOM 1385 C C . SER A 1 179 ? 5.221 -0.331 25.917 1.00 88.00 179 SER A C 1
ATOM 1387 O O . SER A 1 179 ? 4.298 0.204 26.537 1.00 88.00 179 SER A O 1
ATOM 1389 N N . GLU A 1 180 ? 5.159 -0.535 24.597 1.00 90.75 180 GLU A N 1
ATOM 1390 C CA . GLU A 1 180 ? 3.984 -0.226 23.782 1.00 90.75 180 GLU A CA 1
ATOM 1391 C C . GLU A 1 180 ? 2.891 -1.282 23.981 1.00 90.75 180 GLU A C 1
ATOM 1393 O O . GLU A 1 180 ? 3.155 -2.477 24.115 1.00 90.75 180 GLU A O 1
ATOM 1398 N N . ARG A 1 181 ? 1.628 -0.846 23.956 1.00 91.56 181 ARG A N 1
ATOM 1399 C CA . ARG A 1 181 ? 0.477 -1.764 24.023 1.00 91.56 181 ARG A CA 1
ATOM 1400 C C . ARG A 1 181 ? 0.047 -2.268 22.648 1.00 91.56 181 ARG A C 1
ATOM 1402 O O . ARG A 1 181 ? -0.783 -3.168 22.562 1.00 91.56 181 ARG A O 1
ATOM 1409 N N . ARG A 1 182 ? 0.559 -1.652 21.581 1.00 92.88 182 ARG A N 1
ATOM 1410 C CA . ARG A 1 182 ? 0.239 -1.949 20.183 1.00 92.88 182 ARG A CA 1
ATOM 1411 C C . ARG A 1 182 ? 1.529 -2.113 19.409 1.00 92.88 182 ARG A C 1
ATOM 1413 O O . ARG A 1 182 ? 2.480 -1.361 19.613 1.00 92.88 182 ARG A O 1
ATOM 1420 N N . LEU A 1 183 ? 1.528 -3.027 18.453 1.00 90.88 183 LEU A N 1
ATOM 1421 C CA . LEU A 1 183 ? 2.662 -3.182 17.559 1.00 90.88 183 LEU A CA 1
ATOM 1422 C C . LEU A 1 183 ? 2.891 -1.905 16.736 1.00 90.88 183 LEU A C 1
ATOM 1424 O O . LEU A 1 183 ? 1.993 -1.446 16.024 1.00 90.88 183 LEU A O 1
ATOM 1428 N N . CYS A 1 184 ? 4.109 -1.363 16.797 1.00 91.06 184 CYS A N 1
ATOM 1429 C CA . CYS A 1 184 ? 4.511 -0.132 16.113 1.00 91.06 184 CYS A CA 1
ATOM 1430 C C . CYS A 1 184 ? 3.628 1.091 16.464 1.00 91.06 184 CYS A C 1
ATOM 1432 O O . CYS A 1 184 ? 3.245 1.867 15.577 1.00 91.06 184 CYS A O 1
ATOM 1434 N N . GLU A 1 185 ? 3.291 1.274 17.746 1.00 91.62 185 GLU A N 1
ATOM 1435 C CA . GLU A 1 185 ? 2.402 2.344 18.221 1.00 91.62 185 GLU A CA 1
ATOM 1436 C C . GLU A 1 185 ? 2.928 3.742 17.867 1.00 91.62 185 GLU A C 1
ATOM 1438 O O . GLU A 1 185 ? 2.284 4.485 17.120 1.00 91.62 185 GLU A O 1
ATOM 1443 N N . TYR A 1 186 ? 4.121 4.089 18.342 1.00 87.88 186 TYR A N 1
ATOM 1444 C CA . TYR A 1 186 ? 4.719 5.407 18.149 1.00 87.88 186 TYR A CA 1
ATOM 1445 C C . TYR A 1 186 ? 5.197 5.619 16.713 1.00 87.88 186 TYR A C 1
ATOM 1447 O O . TYR A 1 186 ? 5.024 6.695 16.141 1.00 87.88 186 TYR A O 1
ATOM 1455 N N . ARG A 1 187 ? 5.824 4.595 16.124 1.00 88.75 187 ARG A N 1
ATOM 1456 C CA . ARG A 1 187 ? 6.502 4.698 14.821 1.00 88.75 187 ARG A CA 1
ATOM 1457 C C . ARG A 1 187 ? 5.533 4.639 13.640 1.00 88.75 187 ARG A C 1
ATOM 1459 O O . ARG A 1 187 ? 5.764 5.341 12.660 1.00 88.75 187 ARG A O 1
ATOM 1466 N N . CYS A 1 188 ? 4.474 3.831 13.722 1.00 94.12 188 CYS A N 1
ATOM 1467 C CA . CYS A 1 188 ? 3.546 3.620 12.610 1.00 94.12 188 CYS A CA 1
ATOM 1468 C C . CYS A 1 188 ? 2.161 4.213 12.884 1.00 94.12 188 CYS A C 1
ATOM 1470 O O . CYS A 1 188 ? 1.670 5.011 12.087 1.00 94.12 188 CYS A O 1
ATOM 1472 N N . LEU A 1 189 ? 1.510 3.825 13.987 1.00 95.31 189 LEU A N 1
ATOM 1473 C CA . LEU A 1 189 ? 0.104 4.177 14.225 1.00 95.31 189 LEU A CA 1
ATOM 1474 C C . LEU A 1 189 ? -0.077 5.671 14.519 1.00 95.31 189 LEU A C 1
ATOM 1476 O O . LEU A 1 189 ? -1.042 6.262 14.042 1.00 95.31 189 LEU A O 1
ATOM 1480 N N . GLY A 1 190 ? 0.877 6.297 15.214 1.00 95.31 190 GLY A N 1
ATOM 1481 C CA . GLY A 1 190 ? 0.897 7.752 15.393 1.00 95.31 190 GLY A CA 1
ATOM 1482 C C . GLY A 1 190 ? 0.934 8.506 14.059 1.00 95.31 190 GLY A C 1
ATOM 1483 O O . GLY A 1 190 ? 0.110 9.386 13.823 1.00 95.31 190 GLY A O 1
ATOM 1484 N N . LEU A 1 191 ? 1.819 8.103 13.137 1.00 96.50 191 LEU A N 1
ATOM 1485 C CA . LEU A 1 191 ? 1.862 8.682 11.790 1.00 96.50 191 LEU A CA 1
ATOM 1486 C C . LEU A 1 191 ? 0.583 8.385 10.995 1.00 96.50 191 LEU A C 1
ATOM 1488 O O . LEU A 1 191 ? 0.137 9.247 10.241 1.00 96.50 191 LEU A O 1
ATOM 1492 N N . PHE A 1 192 ? -0.015 7.196 11.152 1.00 97.94 192 PHE A N 1
ATOM 1493 C CA . PHE A 1 192 ? -1.302 6.889 10.525 1.00 97.94 192 PHE A CA 1
ATOM 1494 C C . PHE A 1 192 ? -2.339 7.942 10.919 1.00 97.94 192 PHE A C 1
ATOM 1496 O O . PHE A 1 192 ? -2.941 8.584 10.065 1.00 97.94 192 PHE A O 1
ATOM 1503 N N . ASP A 1 193 ? -2.488 8.181 12.215 1.00 98.25 193 ASP A N 1
ATOM 1504 C CA . ASP A 1 193 ? -3.468 9.125 12.737 1.00 98.25 193 ASP A CA 1
ATOM 1505 C C . ASP A 1 193 ? -3.182 10.570 12.275 1.00 98.25 193 ASP A C 1
ATOM 1507 O O . ASP A 1 193 ? -4.102 11.304 11.900 1.00 98.25 193 ASP A O 1
ATOM 1511 N N . GLU A 1 194 ? -1.908 10.970 12.224 1.00 98.00 194 GLU A N 1
ATOM 1512 C CA . GLU A 1 194 ? -1.479 12.269 11.692 1.00 98.00 194 GLU A CA 1
ATOM 1513 C C . GLU A 1 194 ? -1.839 12.438 10.213 1.00 98.00 194 GLU A C 1
ATOM 1515 O O . GLU A 1 194 ? -2.457 13.442 9.848 1.00 98.00 194 GLU A O 1
ATOM 1520 N N . MET A 1 195 ? -1.509 11.461 9.359 1.00 97.75 195 MET A N 1
ATOM 1521 C CA . MET A 1 195 ? -1.785 11.566 7.925 1.00 97.75 195 MET A CA 1
ATOM 1522 C C . MET A 1 195 ? -3.285 11.613 7.630 1.00 97.75 195 MET A C 1
ATOM 1524 O O . MET A 1 195 ? -3.707 12.324 6.719 1.00 97.75 195 MET A O 1
ATOM 1528 N N . LEU A 1 196 ? -4.114 10.936 8.427 1.00 98.12 196 LEU A N 1
ATOM 1529 C CA . LEU A 1 196 ? -5.566 11.062 8.304 1.00 98.12 196 LEU A CA 1
ATOM 1530 C C . LEU A 1 196 ? -6.034 12.475 8.623 1.00 98.12 196 LEU A C 1
ATOM 1532 O O . LEU A 1 196 ? -6.803 13.053 7.853 1.00 98.12 196 LEU A O 1
ATOM 1536 N N . ASN A 1 197 ? -5.523 13.071 9.697 1.00 98.19 197 ASN A N 1
ATOM 1537 C CA . ASN A 1 197 ? -5.861 14.444 10.051 1.00 98.19 197 ASN A CA 1
ATOM 1538 C C . ASN A 1 197 ? -5.355 15.469 9.022 1.00 98.19 197 ASN A C 1
ATOM 1540 O O . ASN A 1 197 ? -6.087 16.405 8.706 1.00 98.19 197 ASN A O 1
ATOM 1544 N N . TRP A 1 198 ? -4.174 15.277 8.425 1.00 97.62 198 TRP A N 1
ATOM 1545 C CA . TRP A 1 198 ? -3.641 16.188 7.398 1.00 97.62 198 TRP A CA 1
ATOM 1546 C C . TRP A 1 198 ? -4.532 16.309 6.153 1.00 97.62 198 TRP A C 1
ATOM 1548 O O . TRP A 1 198 ? -4.558 17.367 5.508 1.00 97.62 198 TRP A O 1
ATOM 1558 N N . TYR A 1 199 ? -5.233 15.229 5.794 1.00 96.62 199 TYR A N 1
ATOM 1559 C CA . TYR A 1 199 ? -5.939 15.121 4.515 1.00 96.62 199 TYR A CA 1
ATOM 1560 C C . TYR A 1 199 ? -7.457 15.003 4.622 1.00 96.62 199 TYR A C 1
ATOM 1562 O O . TYR A 1 199 ? -8.130 15.158 3.604 1.00 96.62 199 TYR A O 1
ATOM 1570 N N . VAL A 1 200 ? -8.032 14.782 5.808 1.00 96.75 200 VAL A N 1
ATOM 1571 C CA . VAL A 1 200 ? -9.483 14.556 5.933 1.00 96.75 200 VAL A CA 1
ATOM 1572 C C . VAL A 1 200 ? -10.333 15.717 5.401 1.00 96.75 200 VAL A C 1
ATOM 1574 O O . VAL A 1 200 ? -11.395 15.479 4.826 1.00 96.75 200 VAL A O 1
ATOM 1577 N N . ASP A 1 201 ? -9.856 16.957 5.499 1.00 95.00 201 ASP A N 1
ATOM 1578 C CA . ASP A 1 201 ? -10.565 18.140 4.988 1.00 95.00 201 ASP A CA 1
ATOM 1579 C C . ASP A 1 201 ? -10.292 18.437 3.508 1.00 95.00 201 ASP A C 1
ATOM 1581 O O . ASP A 1 201 ? -10.892 19.346 2.932 1.00 95.00 201 ASP A O 1
ATOM 1585 N N . ARG A 1 202 ? -9.408 17.673 2.862 1.00 93.12 202 ARG A N 1
ATOM 1586 C CA . ARG A 1 202 ? -9.076 17.860 1.448 1.00 93.12 202 ARG A CA 1
ATOM 1587 C C . ARG A 1 202 ? -10.045 17.073 0.552 1.00 93.12 202 ARG A C 1
ATOM 1589 O O . ARG A 1 202 ? -10.587 16.041 0.971 1.00 93.12 202 ARG A O 1
ATOM 1596 N N . PRO A 1 203 ? -10.275 17.529 -0.695 1.00 92.19 203 PRO A N 1
ATOM 1597 C CA . PRO A 1 203 ? -11.117 16.840 -1.674 1.00 92.19 203 PRO A CA 1
ATOM 1598 C C . PRO A 1 203 ? -10.368 15.657 -2.312 1.00 92.19 203 PRO A C 1
ATOM 1600 O O . PRO A 1 203 ? -10.220 15.575 -3.527 1.00 92.19 203 PRO A O 1
ATOM 1603 N N . MET A 1 204 ? -9.859 14.754 -1.480 1.00 90.38 204 MET A N 1
ATOM 1604 C CA . MET A 1 204 ? -9.110 13.569 -1.889 1.00 90.38 204 MET A CA 1
ATOM 1605 C C . MET A 1 204 ? -9.462 12.376 -0.987 1.00 90.38 204 MET A C 1
ATOM 1607 O O . MET A 1 204 ? -10.026 12.579 0.099 1.00 90.38 204 MET A O 1
ATOM 1611 N N . PRO A 1 205 ? -9.158 11.140 -1.422 1.00 91.44 205 PRO A N 1
ATOM 1612 C CA . PRO A 1 205 ? -9.258 9.966 -0.564 1.00 91.44 205 PRO A CA 1
ATOM 1613 C C . PRO A 1 205 ? -8.428 10.121 0.716 1.00 91.44 205 PRO A C 1
ATOM 1615 O O . PRO A 1 205 ? -7.416 10.828 0.736 1.00 91.44 205 PRO A O 1
ATOM 1618 N N . LEU A 1 206 ? -8.862 9.453 1.787 1.00 95.50 206 LEU A N 1
ATOM 1619 C CA . LEU A 1 206 ? -8.023 9.304 2.974 1.00 95.50 206 LEU A CA 1
ATOM 1620 C C . LEU A 1 206 ? -6.774 8.500 2.617 1.00 95.50 206 LEU A C 1
ATOM 1622 O O . LEU A 1 206 ? -6.800 7.667 1.715 1.00 95.50 206 LEU A O 1
ATOM 1626 N N . LYS A 1 207 ? -5.684 8.757 3.340 1.00 97.81 207 LYS A N 1
ATOM 1627 C CA . LYS A 1 207 ? -4.486 7.932 3.222 1.00 97.81 207 LYS A CA 1
ATOM 1628 C C . LYS A 1 207 ? -4.710 6.587 3.892 1.00 97.81 207 LYS A C 1
ATOM 1630 O O . LYS A 1 207 ? -5.408 6.502 4.901 1.00 97.81 207 LYS A O 1
ATOM 1635 N N . HIS A 1 208 ? -4.075 5.558 3.362 1.00 98.19 208 HIS A N 1
ATOM 1636 C CA . HIS A 1 208 ? -4.150 4.209 3.895 1.00 98.19 208 HIS A CA 1
ATOM 1637 C C . HIS A 1 208 ? -2.787 3.723 4.373 1.00 98.19 208 HIS A C 1
ATOM 1639 O O . HIS A 1 208 ? -1.737 4.218 3.958 1.00 98.19 208 HIS A O 1
ATOM 1645 N N . MET A 1 209 ? -2.810 2.752 5.277 1.00 97.56 209 MET A N 1
ATOM 1646 C CA . MET A 1 209 ? -1.608 2.131 5.812 1.00 97.56 209 MET A CA 1
ATOM 1647 C C . MET A 1 209 ? -1.489 0.711 5.255 1.00 97.56 209 MET A C 1
ATOM 1649 O O . MET A 1 209 ? -2.374 -0.119 5.467 1.00 97.56 209 MET A O 1
ATOM 1653 N N . GLN A 1 210 ? -0.427 0.430 4.505 1.00 97.62 210 GLN A N 1
ATOM 1654 C CA . GLN A 1 210 ? -0.180 -0.862 3.861 1.00 97.62 210 GLN A CA 1
ATOM 1655 C C . GLN A 1 210 ? 0.784 -1.705 4.697 1.00 97.62 210 GLN A C 1
ATOM 1657 O O . GLN A 1 210 ? 1.864 -1.249 5.046 1.00 97.62 210 GLN A O 1
ATOM 1662 N N . ALA A 1 211 ? 0.459 -2.964 4.968 1.00 96.50 211 ALA A N 1
ATOM 1663 C CA . ALA A 1 211 ? 1.426 -3.894 5.538 1.00 96.50 211 ALA A CA 1
ATOM 1664 C C . ALA A 1 211 ? 2.574 -4.130 4.544 1.00 96.50 211 ALA A C 1
ATOM 1666 O O . ALA A 1 211 ? 2.319 -4.467 3.384 1.00 96.50 211 ALA A O 1
ATOM 1667 N N . ILE A 1 212 ? 3.816 -3.967 4.987 1.00 94.62 212 ILE A N 1
ATOM 1668 C CA . ILE A 1 212 ? 5.007 -4.176 4.160 1.00 94.62 212 ILE A CA 1
ATOM 1669 C C . ILE A 1 212 ? 5.991 -5.132 4.837 1.00 94.62 212 ILE A C 1
ATOM 1671 O O . ILE A 1 212 ? 6.009 -5.279 6.059 1.00 94.62 212 ILE A O 1
ATOM 1675 N N . SER A 1 213 ? 6.850 -5.755 4.042 1.00 91.31 213 SER A N 1
ATOM 1676 C CA . SER A 1 213 ? 8.032 -6.469 4.502 1.00 91.31 213 SER A CA 1
ATOM 1677 C C . SER A 1 213 ? 9.302 -5.695 4.156 1.00 91.31 213 SER A C 1
ATOM 1679 O O . SER A 1 213 ? 9.278 -4.662 3.506 1.00 91.31 213 SER A O 1
ATOM 1681 N N . GLU A 1 214 ? 10.430 -6.186 4.645 1.00 86.50 214 GLU A N 1
ATOM 1682 C CA . GLU A 1 214 ? 11.780 -5.799 4.217 1.00 86.50 214 GLU A CA 1
ATOM 1683 C C . GLU A 1 214 ? 12.648 -7.044 4.020 1.00 86.50 214 GLU A C 1
ATOM 1685 O O . GLU A 1 214 ? 13.881 -6.963 4.016 1.00 86.50 214 GLU A O 1
ATOM 1690 N N . ALA A 1 215 ? 12.001 -8.213 3.915 1.00 82.81 215 ALA A N 1
ATOM 1691 C CA . ALA A 1 215 ? 12.693 -9.465 3.704 1.00 82.81 215 ALA A CA 1
ATOM 1692 C C . ALA A 1 215 ? 13.501 -9.379 2.408 1.00 82.81 215 ALA A C 1
ATOM 1694 O O . ALA A 1 215 ? 13.038 -8.883 1.373 1.00 82.81 215 ALA A O 1
ATOM 1695 N N . ARG A 1 216 ? 14.755 -9.807 2.532 1.00 78.56 216 ARG A N 1
ATOM 1696 C CA . ARG A 1 216 ? 15.777 -9.727 1.502 1.00 78.56 216 ARG A CA 1
ATOM 1697 C C . ARG A 1 216 ? 16.327 -11.116 1.272 1.00 78.56 216 ARG A C 1
ATOM 1699 O O . ARG A 1 216 ? 16.770 -11.744 2.227 1.00 78.56 216 ARG A O 1
ATOM 1706 N N . SER A 1 217 ? 16.335 -11.519 0.013 1.00 71.44 217 SER A N 1
ATOM 1707 C CA . SER A 1 217 ? 16.828 -12.821 -0.421 1.00 71.44 217 SER A CA 1
ATOM 1708 C C . SER A 1 217 ? 17.706 -12.618 -1.645 1.00 71.44 217 SER A C 1
ATOM 1710 O O . SER A 1 217 ? 17.354 -12.967 -2.768 1.00 71.44 217 SER A O 1
ATOM 1712 N N . ASP A 1 218 ? 18.838 -11.948 -1.465 1.00 58.59 218 ASP A N 1
ATOM 1713 C CA . ASP A 1 218 ? 19.876 -11.842 -2.481 1.00 58.59 218 ASP A CA 1
ATOM 1714 C C . ASP A 1 218 ? 20.960 -12.893 -2.223 1.00 58.59 218 ASP A C 1
ATOM 1716 O O . ASP A 1 218 ? 21.624 -12.897 -1.192 1.00 58.59 218 ASP A O 1
ATOM 1720 N N . ILE A 1 219 ? 21.184 -13.767 -3.211 1.00 53.72 219 ILE A N 1
ATOM 1721 C CA . ILE A 1 219 ? 22.419 -14.550 -3.309 1.00 53.72 219 ILE A CA 1
ATOM 1722 C C . ILE A 1 219 ? 23.529 -13.525 -3.600 1.00 53.72 219 ILE A C 1
ATOM 1724 O O . ILE A 1 219 ? 23.717 -13.107 -4.747 1.00 53.72 219 ILE A O 1
ATOM 1728 N N . GLY A 1 220 ? 24.189 -12.990 -2.569 1.00 45.88 220 GLY A N 1
ATOM 1729 C CA . GLY A 1 220 ? 25.219 -11.974 -2.783 1.00 45.88 220 GLY A CA 1
ATOM 1730 C C . GLY A 1 220 ? 25.875 -11.382 -1.535 1.00 45.88 220 GLY A C 1
ATOM 1731 O O . GLY A 1 220 ? 25.258 -11.193 -0.493 1.00 45.88 220 GLY A O 1
ATOM 1732 N N . GLU A 1 221 ? 27.148 -11.030 -1.721 1.00 43.00 221 GLU A N 1
ATOM 1733 C CA . GLU A 1 221 ? 28.229 -10.613 -0.804 1.00 43.00 221 GLU A CA 1
ATOM 1734 C C . GLU A 1 221 ? 27.941 -9.481 0.207 1.00 43.00 221 GLU A C 1
ATOM 1736 O O . GLU A 1 221 ? 28.835 -9.058 0.935 1.00 43.00 221 GLU A O 1
ATOM 1741 N N . ARG A 1 222 ? 26.703 -8.988 0.323 1.00 51.66 222 ARG A N 1
ATOM 1742 C CA . ARG A 1 222 ? 26.299 -7.991 1.335 1.00 51.66 222 ARG A CA 1
ATOM 1743 C C . ARG A 1 222 ? 25.977 -8.607 2.707 1.00 51.66 222 ARG A C 1
ATOM 1745 O O . ARG A 1 222 ? 25.292 -7.973 3.506 1.00 51.66 222 ARG A O 1
ATOM 1752 N N . GLY A 1 223 ? 26.445 -9.830 2.972 1.00 43.03 223 GLY A N 1
ATOM 1753 C CA . GLY A 1 223 ? 26.267 -10.520 4.254 1.00 43.03 223 GLY A CA 1
ATOM 1754 C C . GLY A 1 223 ? 24.825 -10.937 4.546 1.00 43.03 223 GLY A C 1
ATOM 1755 O O . GLY A 1 223 ? 24.429 -10.973 5.709 1.00 43.03 223 GLY A O 1
ATOM 1756 N N . ARG A 1 224 ? 24.021 -11.199 3.510 1.00 56.59 224 ARG A N 1
ATOM 1757 C CA . ARG A 1 224 ? 22.614 -11.579 3.669 1.00 56.59 224 ARG A CA 1
ATOM 1758 C C . ARG A 1 224 ? 22.439 -13.088 3.525 1.00 56.59 224 ARG A C 1
ATOM 1760 O O . ARG A 1 224 ? 23.137 -13.705 2.721 1.00 56.59 224 ARG A O 1
ATOM 1767 N N . PRO A 1 225 ? 21.590 -13.695 4.362 1.00 53.31 225 PRO A N 1
ATOM 1768 C CA . PRO A 1 225 ? 21.552 -15.138 4.490 1.00 53.31 225 PRO A CA 1
ATOM 1769 C C . PRO A 1 225 ? 20.988 -15.838 3.245 1.00 53.31 225 PRO A C 1
ATOM 1771 O O . PRO A 1 225 ? 20.131 -15.284 2.563 1.00 53.31 225 PRO A O 1
ATOM 1774 N N . PRO A 1 226 ? 21.410 -17.089 2.975 1.00 57.84 226 PRO A N 1
ATOM 1775 C CA . PRO A 1 226 ? 20.870 -17.905 1.886 1.00 57.84 226 PRO A CA 1
ATOM 1776 C C . PRO A 1 226 ? 19.458 -18.454 2.177 1.00 57.84 226 PRO A C 1
ATOM 1778 O O . PRO A 1 226 ? 18.940 -19.240 1.389 1.00 57.84 226 PRO A O 1
ATOM 1781 N N . TYR A 1 227 ? 18.862 -18.091 3.316 1.00 63.09 227 TYR A N 1
ATOM 1782 C CA . TYR A 1 227 ? 17.532 -18.505 3.759 1.00 63.09 227 TYR A CA 1
ATOM 1783 C C . TYR A 1 227 ? 16.562 -17.323 3.722 1.00 63.09 227 TYR A C 1
ATOM 1785 O O . TYR A 1 227 ? 16.964 -16.173 3.900 1.00 63.09 227 TYR A O 1
ATOM 1793 N N . ASP A 1 228 ? 15.282 -17.610 3.490 1.00 66.25 228 ASP A N 1
ATOM 1794 C CA . ASP A 1 228 ? 14.247 -16.585 3.492 1.00 66.25 228 ASP A CA 1
ATOM 1795 C C . ASP A 1 228 ? 13.948 -16.096 4.920 1.00 66.25 228 ASP A C 1
ATOM 1797 O O . ASP A 1 228 ? 14.148 -16.802 5.909 1.00 66.25 228 ASP A O 1
ATOM 1801 N N . ALA A 1 229 ? 13.499 -14.847 5.031 1.00 72.19 229 ALA A N 1
ATOM 1802 C CA . ALA A 1 229 ? 13.141 -14.223 6.303 1.00 72.19 229 ALA A CA 1
ATOM 1803 C C . ALA A 1 229 ? 11.664 -13.804 6.315 1.00 72.19 229 ALA A C 1
ATOM 1805 O O . ALA A 1 229 ? 11.325 -12.764 6.885 1.00 72.19 229 ALA A O 1
ATOM 1806 N N . LEU A 1 230 ? 10.798 -14.572 5.643 1.00 79.31 230 LEU A N 1
ATOM 1807 C CA . LEU A 1 230 ? 9.422 -14.163 5.345 1.00 79.31 230 LEU A CA 1
ATOM 1808 C C . LEU A 1 230 ? 8.531 -14.129 6.591 1.00 79.31 230 LEU A C 1
ATOM 1810 O O . LEU A 1 230 ? 7.834 -13.138 6.795 1.00 79.31 230 LEU A O 1
ATOM 1814 N N . TYR A 1 231 ? 8.597 -15.156 7.446 1.00 73.75 231 TYR A N 1
ATOM 1815 C CA . TYR A 1 231 ? 7.725 -15.265 8.625 1.00 73.75 231 TYR A CA 1
ATOM 1816 C C . TYR A 1 231 ? 7.982 -14.153 9.655 1.00 73.75 231 TYR A C 1
ATOM 1818 O O . TYR A 1 231 ? 7.066 -13.477 10.106 1.00 73.75 231 TYR A O 1
ATOM 1826 N N . ALA A 1 232 ? 9.249 -13.898 9.989 1.00 71.75 232 ALA A N 1
ATOM 1827 C CA . ALA A 1 232 ? 9.615 -12.943 11.038 1.00 71.75 232 ALA A CA 1
ATOM 1828 C C . ALA A 1 232 ? 9.464 -11.461 10.634 1.00 71.75 232 ALA A C 1
ATOM 1830 O O . ALA A 1 232 ? 9.665 -10.582 11.473 1.00 71.75 232 ALA A O 1
ATOM 1831 N N . ASN 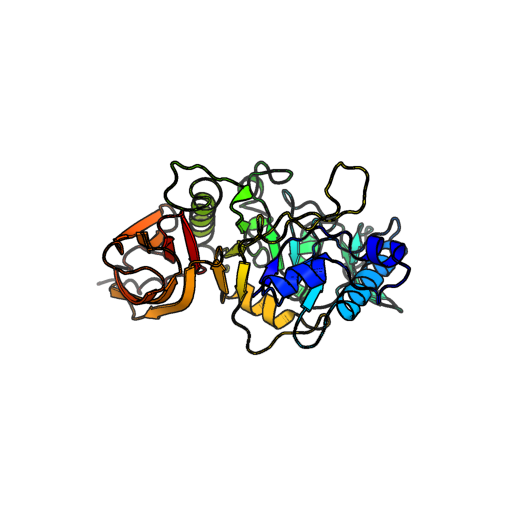A 1 233 ? 9.166 -11.149 9.364 1.00 69.25 233 ASN A N 1
ATOM 1832 C CA . ASN A 1 233 ? 9.301 -9.789 8.821 1.00 69.25 233 ASN A CA 1
ATOM 1833 C C . ASN A 1 233 ? 8.092 -9.254 8.044 1.00 69.25 233 ASN A C 1
ATOM 1835 O O . ASN A 1 233 ? 8.272 -8.292 7.292 1.00 69.25 233 ASN A O 1
ATOM 1839 N N . GLY A 1 234 ? 6.894 -9.820 8.156 1.00 78.44 234 GLY A N 1
ATOM 1840 C CA . GLY A 1 234 ? 5.793 -9.393 7.293 1.00 78.44 234 GLY A CA 1
ATOM 1841 C C . GLY A 1 234 ? 4.424 -9.477 7.940 1.00 78.44 234 GLY A C 1
ATOM 1842 O O . GLY A 1 234 ? 3.815 -10.540 7.855 1.00 78.44 234 GLY A O 1
ATOM 1843 N N . PRO A 1 235 ? 3.875 -8.371 8.480 1.00 91.75 235 PRO A N 1
ATOM 1844 C CA . PRO A 1 235 ? 2.429 -8.261 8.527 1.00 91.75 235 PRO A CA 1
ATOM 1845 C C . PRO A 1 235 ? 1.896 -8.322 7.093 1.00 91.75 235 PRO A C 1
ATOM 1847 O O . PRO A 1 235 ? 2.595 -8.007 6.122 1.00 91.75 235 PRO A O 1
ATOM 1850 N N . VAL A 1 236 ? 0.638 -8.707 6.952 1.00 95.31 236 VAL A N 1
ATOM 1851 C CA . VAL A 1 236 ? 0.008 -8.932 5.653 1.00 95.31 236 VAL A CA 1
ATOM 1852 C C . VAL A 1 236 ? -1.224 -8.062 5.479 1.00 95.31 236 VAL A C 1
ATOM 1854 O O . VAL A 1 236 ? -1.869 -7.640 6.439 1.00 95.31 236 VAL A O 1
ATOM 1857 N N . ASN A 1 237 ? -1.561 -7.807 4.219 1.00 97.81 237 ASN A N 1
ATOM 1858 C CA . ASN A 1 237 ? -2.792 -7.145 3.823 1.00 97.81 237 ASN A CA 1
ATOM 1859 C C . ASN A 1 237 ? -3.818 -8.213 3.436 1.00 97.81 237 ASN A C 1
ATOM 1861 O O . ASN A 1 237 ? -3.604 -8.998 2.504 1.00 97.81 237 ASN A O 1
ATOM 1865 N N . TYR A 1 238 ? -4.963 -8.238 4.102 1.00 97.50 238 TYR A N 1
ATOM 1866 C CA . TYR A 1 238 ? -6.110 -9.022 3.653 1.00 97.50 238 TYR A CA 1
ATOM 1867 C C . TYR A 1 238 ? -6.974 -8.161 2.743 1.00 97.50 238 TYR A C 1
ATOM 1869 O O . TYR A 1 238 ? -7.829 -7.413 3.203 1.00 97.50 238 TYR A O 1
ATOM 1877 N N . VAL A 1 239 ? -6.701 -8.251 1.442 1.00 98.12 239 VAL A N 1
ATOM 1878 C CA . VAL A 1 239 ? -7.400 -7.488 0.403 1.00 98.12 239 VAL A CA 1
ATOM 1879 C C . VAL A 1 239 ? -8.675 -8.213 -0.011 1.00 98.12 239 VAL A C 1
ATOM 1881 O O . VAL A 1 239 ? -8.636 -9.403 -0.337 1.00 98.12 239 VAL A O 1
ATOM 1884 N N . LYS A 1 240 ? -9.802 -7.498 -0.016 1.00 96.75 240 LYS A N 1
ATOM 1885 C CA . LYS A 1 240 ? -11.098 -8.033 -0.436 1.00 96.75 240 LYS A CA 1
ATOM 1886 C C . LYS A 1 240 ? -11.153 -8.140 -1.959 1.00 96.75 240 LYS A C 1
ATOM 1888 O O . LYS A 1 240 ? -11.209 -7.132 -2.660 1.00 96.75 240 LYS A O 1
ATOM 1893 N N . LEU A 1 241 ? -11.136 -9.371 -2.461 1.00 97.25 241 LEU A N 1
ATOM 1894 C CA . LEU A 1 241 ? -11.124 -9.690 -3.887 1.00 97.25 241 LEU A CA 1
ATOM 1895 C C . LEU A 1 241 ? -12.101 -10.831 -4.175 1.00 97.25 241 LEU A C 1
ATOM 1897 O O . LEU A 1 241 ? -12.175 -11.780 -3.399 1.00 97.25 241 LEU A O 1
ATOM 1901 N N . ASP A 1 242 ? -12.782 -10.774 -5.320 1.00 95.44 242 ASP A N 1
ATOM 1902 C CA . ASP A 1 242 ? -13.664 -11.861 -5.772 1.00 95.44 242 ASP A CA 1
ATOM 1903 C C . ASP A 1 242 ? -12.868 -13.094 -6.225 1.00 95.44 242 ASP A C 1
ATOM 1905 O O . ASP A 1 242 ? -13.295 -14.235 -6.060 1.00 95.44 242 ASP A O 1
ATOM 1909 N N . ARG A 1 243 ? -11.696 -12.861 -6.824 1.00 95.75 243 ARG A N 1
ATOM 1910 C CA . ARG A 1 243 ? -10.758 -13.890 -7.287 1.00 95.75 243 ARG A CA 1
ATOM 1911 C C . ARG A 1 243 ? -9.340 -13.337 -7.340 1.00 95.75 243 ARG A C 1
ATOM 1913 O O . ARG A 1 243 ? -9.144 -12.124 -7.416 1.00 95.75 243 ARG A O 1
ATOM 1920 N N . LEU A 1 244 ? -8.358 -14.233 -7.368 1.00 97.62 244 LEU A N 1
ATOM 1921 C CA . LEU A 1 244 ? -6.963 -13.864 -7.586 1.00 97.62 244 LEU A CA 1
ATOM 1922 C C . LEU A 1 244 ? -6.768 -13.337 -9.027 1.00 97.62 244 LEU A C 1
ATOM 1924 O O . LEU A 1 244 ? -7.151 -14.035 -9.971 1.00 97.62 244 LEU A O 1
ATOM 1928 N N . PRO A 1 245 ? -6.210 -12.126 -9.222 1.00 97.62 245 PRO A N 1
ATOM 1929 C CA . PRO A 1 245 ? -5.879 -11.620 -10.551 1.00 97.62 245 PRO A CA 1
ATOM 1930 C C . PRO A 1 245 ? -4.607 -12.260 -11.121 1.00 97.62 245 PRO A C 1
ATOM 1932 O O . PRO A 1 245 ? -3.865 -12.956 -10.431 1.00 97.62 245 PRO A O 1
ATOM 1935 N N . THR A 1 246 ? -4.338 -11.982 -12.394 1.00 97.75 246 THR A N 1
ATOM 1936 C CA . THR A 1 246 ? -3.095 -12.361 -13.078 1.00 97.75 246 THR A CA 1
ATOM 1937 C C . THR A 1 246 ? -2.148 -11.171 -13.175 1.00 97.75 246 THR A C 1
ATOM 1939 O O . THR A 1 246 ? -2.579 -10.027 -13.073 1.00 97.75 246 THR A O 1
ATOM 1942 N N . VAL A 1 247 ? -0.875 -11.424 -13.485 1.00 97.88 247 VAL A N 1
ATOM 1943 C CA . VAL A 1 247 ? 0.139 -10.375 -13.713 1.00 97.88 247 VAL A CA 1
ATOM 1944 C C . VAL A 1 247 ? -0.294 -9.338 -14.760 1.00 97.88 247 VAL A C 1
ATOM 1946 O O . VAL A 1 247 ? 0.071 -8.173 -14.649 1.00 97.88 247 VAL A O 1
ATOM 1949 N N . ASP A 1 248 ? -1.082 -9.745 -15.758 1.00 97.44 248 ASP A N 1
ATOM 1950 C CA . ASP A 1 248 ? -1.526 -8.871 -16.850 1.00 97.44 248 ASP A CA 1
ATOM 1951 C C . ASP A 1 248 ? -2.629 -7.873 -16.466 1.00 97.44 248 ASP A C 1
ATOM 1953 O O . ASP A 1 248 ? -2.803 -6.869 -17.155 1.00 97.44 248 ASP A O 1
ATOM 1957 N N . ASP A 1 249 ? -3.353 -8.127 -15.373 1.00 98.06 249 ASP A N 1
ATOM 1958 C CA . ASP A 1 249 ? -4.410 -7.250 -14.866 1.00 98.06 249 ASP A CA 1
ATOM 1959 C C . ASP A 1 249 ? -4.555 -7.414 -13.351 1.00 98.06 249 ASP A C 1
ATOM 1961 O O . ASP A 1 249 ? -5.338 -8.218 -12.844 1.00 98.06 249 ASP A O 1
ATOM 1965 N N . THR A 1 250 ? -3.785 -6.619 -12.623 1.00 98.44 250 THR A N 1
ATOM 1966 C CA . THR A 1 250 ? -3.831 -6.466 -11.167 1.00 98.44 250 THR A CA 1
ATOM 1967 C C . THR A 1 250 ? -4.694 -5.275 -10.745 1.00 98.44 250 THR A C 1
ATOM 1969 O O . THR A 1 250 ? -4.730 -4.930 -9.561 1.00 98.44 250 THR A O 1
ATOM 1972 N N . SER A 1 251 ? -5.444 -4.661 -11.670 1.00 98.44 251 SER A N 1
ATOM 1973 C CA . SER A 1 251 ? -6.358 -3.559 -11.358 1.00 98.44 251 SER A CA 1
ATOM 1974 C C . SER A 1 251 ? -7.375 -3.875 -10.250 1.00 98.44 251 SER A C 1
ATOM 1976 O O . SER A 1 251 ? -7.656 -2.959 -9.472 1.00 98.44 251 SER A O 1
ATOM 1978 N N . PRO A 1 252 ? -7.868 -5.123 -10.051 1.00 98.62 252 PRO A N 1
ATOM 1979 C CA . PRO A 1 252 ? -8.721 -5.436 -8.905 1.00 98.62 252 PRO A CA 1
ATOM 1980 C C . PRO A 1 252 ? -8.043 -5.178 -7.551 1.00 98.62 252 PRO A C 1
ATOM 1982 O O . PRO A 1 252 ? -8.692 -4.656 -6.647 1.00 98.62 252 PRO A O 1
ATOM 1985 N N . ILE A 1 253 ? -6.740 -5.474 -7.425 1.00 98.69 253 ILE A N 1
ATOM 1986 C CA . ILE A 1 253 ? -5.954 -5.195 -6.210 1.00 98.69 253 ILE A CA 1
ATOM 1987 C C . ILE A 1 253 ? -5.835 -3.689 -6.013 1.00 98.69 253 ILE A C 1
ATOM 1989 O O . ILE A 1 253 ? -6.172 -3.183 -4.946 1.00 98.69 253 ILE A O 1
ATOM 1993 N N . ILE A 1 254 ? -5.413 -2.968 -7.055 1.00 98.56 254 ILE A N 1
ATOM 1994 C CA . ILE A 1 254 ? -5.218 -1.517 -6.981 1.00 98.56 254 ILE A CA 1
ATOM 1995 C C . ILE A 1 254 ? -6.522 -0.806 -6.605 1.00 98.56 254 ILE A C 1
ATOM 1997 O O . ILE A 1 254 ? -6.536 0.060 -5.734 1.00 98.56 254 ILE A O 1
ATOM 2001 N N . ASN A 1 255 ? -7.637 -1.205 -7.214 1.00 98.38 255 ASN A N 1
ATOM 2002 C CA . ASN A 1 255 ? -8.944 -0.620 -6.943 1.00 98.38 255 ASN A CA 1
ATOM 2003 C C . ASN A 1 255 ? -9.443 -0.940 -5.526 1.00 98.38 255 ASN A C 1
ATOM 2005 O O . ASN A 1 255 ? -10.074 -0.085 -4.911 1.00 98.38 255 ASN A O 1
ATOM 2009 N N . ALA A 1 256 ? -9.186 -2.147 -5.009 1.00 98.25 256 ALA A N 1
ATOM 2010 C CA . ALA A 1 256 ? -9.523 -2.503 -3.631 1.00 98.25 256 ALA A CA 1
ATOM 2011 C C . ALA A 1 256 ? -8.705 -1.679 -2.627 1.00 98.25 256 ALA A C 1
ATOM 2013 O O . ALA A 1 256 ? -9.273 -1.133 -1.682 1.00 98.25 256 ALA A O 1
ATOM 2014 N N . MET A 1 257 ? -7.402 -1.514 -2.870 1.00 98.06 257 MET A N 1
ATOM 2015 C CA . MET A 1 257 ? -6.542 -0.685 -2.025 1.00 98.06 257 MET A CA 1
ATOM 2016 C C . MET A 1 257 ? -7.009 0.770 -2.001 1.00 98.06 257 MET A C 1
ATOM 2018 O O . MET A 1 257 ? -7.317 1.252 -0.918 1.00 98.06 257 MET A O 1
ATOM 2022 N N . LYS A 1 258 ? -7.237 1.392 -3.171 1.00 97.25 258 LYS A N 1
ATOM 2023 C CA . LYS A 1 258 ? -7.751 2.775 -3.288 1.00 97.25 258 LYS A CA 1
ATOM 2024 C C . LYS A 1 258 ? -9.047 3.029 -2.514 1.00 97.25 258 LYS A C 1
ATOM 2026 O O . LYS A 1 258 ? -9.320 4.159 -2.115 1.00 97.25 258 LYS A O 1
ATOM 2031 N N . ARG A 1 259 ? -9.891 2.004 -2.346 1.00 96.19 259 ARG A N 1
ATOM 2032 C CA . ARG A 1 259 ? -11.147 2.090 -1.578 1.00 96.19 259 ARG A CA 1
ATOM 2033 C C . ARG A 1 259 ? -10.971 1.829 -0.082 1.00 96.19 259 ARG A C 1
ATOM 2035 O O . ARG A 1 259 ? -11.916 2.046 0.668 1.00 96.19 259 ARG A O 1
ATOM 2042 N N . GLY A 1 260 ? -9.802 1.360 0.342 1.00 96.50 260 GLY A N 1
ATOM 2043 C CA . GLY A 1 260 ? -9.561 0.889 1.700 1.00 96.50 260 GLY A CA 1
ATOM 2044 C C . GLY A 1 260 ? -10.196 -0.477 1.981 1.00 96.50 260 GLY A C 1
ATOM 2045 O O . GLY A 1 260 ? -10.402 -0.823 3.140 1.00 96.50 260 GLY A O 1
ATOM 2046 N N . ASP A 1 261 ? -10.499 -1.271 0.945 1.00 97.19 261 ASP A N 1
ATOM 2047 C CA . ASP A 1 261 ? -11.138 -2.594 1.057 1.00 97.19 261 ASP A CA 1
ATOM 2048 C C . ASP A 1 261 ? -10.131 -3.678 1.491 1.00 97.19 261 ASP A C 1
ATOM 2050 O O . ASP A 1 261 ? -9.966 -4.722 0.848 1.00 97.19 261 ASP A O 1
ATOM 2054 N N . TYR A 1 262 ? -9.405 -3.414 2.572 1.00 98.12 262 TYR A N 1
ATOM 2055 C CA . TYR A 1 262 ? -8.451 -4.337 3.162 1.00 98.12 262 TYR A CA 1
ATOM 2056 C C . TYR A 1 262 ? -8.194 -4.018 4.636 1.00 98.12 262 TYR A C 1
ATOM 2058 O O . TYR A 1 262 ? -8.463 -2.917 5.116 1.00 98.12 262 TYR A O 1
ATOM 2066 N N . PHE A 1 263 ? -7.632 -4.980 5.359 1.00 98.38 263 PHE A N 1
ATOM 2067 C CA . PHE A 1 263 ? -7.094 -4.754 6.698 1.00 98.38 263 PHE A CA 1
ATOM 2068 C C . PHE A 1 263 ? -5.648 -5.231 6.780 1.00 98.38 263 PHE A C 1
ATOM 2070 O O . PHE A 1 263 ? -5.224 -6.113 6.025 1.00 98.38 263 PHE A O 1
ATOM 2077 N N . VAL A 1 264 ? -4.896 -4.624 7.690 1.00 97.88 264 VAL A N 1
ATOM 2078 C CA . VAL A 1 264 ? -3.541 -5.045 8.046 1.00 97.88 264 VAL A CA 1
ATOM 2079 C C . VAL A 1 264 ? -3.629 -5.965 9.250 1.00 97.88 264 VAL A C 1
ATOM 2081 O O . VAL A 1 264 ? -4.419 -5.706 10.155 1.00 97.88 264 VAL A O 1
ATOM 2084 N N . THR A 1 265 ? -2.829 -7.026 9.265 1.00 95.75 265 THR A N 1
ATOM 2085 C CA . THR A 1 265 ? -2.736 -7.954 10.395 1.00 95.75 265 THR A CA 1
ATOM 2086 C C . THR A 1 265 ? -1.338 -8.547 10.516 1.00 95.75 265 THR A C 1
ATOM 2088 O O . THR A 1 265 ? -0.640 -8.707 9.512 1.00 95.75 265 THR A O 1
ATOM 2091 N N . SER A 1 266 ? -0.937 -8.898 11.735 1.00 92.12 266 SER A N 1
ATOM 2092 C CA . SER A 1 266 ? 0.213 -9.773 11.985 1.00 92.12 266 SER A CA 1
ATOM 2093 C C . SER A 1 266 ? -0.059 -11.252 11.668 1.00 92.12 266 SER A C 1
ATOM 2095 O O . SER A 1 266 ? 0.879 -11.980 11.371 1.00 92.12 266 SER A O 1
ATOM 2097 N N . GLY A 1 267 ? -1.330 -11.670 11.637 1.00 91.69 267 GLY A N 1
ATOM 2098 C CA . GLY A 1 267 ? -1.783 -13.035 11.346 1.00 91.69 267 GLY A CA 1
ATOM 2099 C C . GLY A 1 267 ? -2.591 -13.669 12.482 1.00 91.69 267 GLY A C 1
ATOM 2100 O O . GLY A 1 267 ? -3.497 -14.455 12.220 1.00 91.69 267 GLY A O 1
ATOM 2101 N N . GLU A 1 268 ? -2.320 -13.289 13.730 1.00 93.88 268 GLU A N 1
ATOM 2102 C CA . GLU A 1 268 ? -2.943 -13.853 14.936 1.00 93.88 268 GLU A CA 1
ATOM 2103 C C . GLU A 1 268 ? -4.317 -13.264 15.244 1.00 93.88 268 GLU A C 1
ATOM 2105 O O . GLU A 1 268 ? -5.089 -13.890 15.965 1.00 93.88 268 GLU A O 1
ATOM 2110 N N . VAL A 1 269 ? -4.613 -12.076 14.711 1.00 97.62 269 VAL A N 1
ATOM 2111 C CA . VAL A 1 269 ? -5.893 -11.373 14.863 1.00 97.62 269 VAL A CA 1
ATOM 2112 C C . VAL A 1 269 ? -6.433 -11.042 13.478 1.00 97.62 269 VAL A C 1
ATOM 2114 O O . VAL A 1 269 ? -5.728 -10.458 12.662 1.00 97.62 269 VAL A O 1
ATOM 2117 N N . LEU A 1 270 ? -7.680 -11.379 13.178 1.00 97.94 270 LEU A N 1
ATOM 2118 C CA . LEU A 1 270 ? -8.297 -11.160 11.867 1.00 97.94 270 LEU A CA 1
ATOM 2119 C C . LEU A 1 270 ? -9.570 -10.325 12.009 1.00 97.94 270 LEU A C 1
ATOM 2121 O O . LEU A 1 270 ? -10.340 -10.529 12.942 1.00 97.94 270 LEU A O 1
ATOM 2125 N N . ILE A 1 271 ? -9.814 -9.412 11.061 1.00 98.44 271 ILE A N 1
ATOM 2126 C CA . ILE A 1 271 ? -11.043 -8.603 10.986 1.00 98.44 271 ILE A CA 1
ATOM 2127 C C . ILE A 1 271 ? -11.750 -8.932 9.671 1.00 98.44 271 ILE A C 1
ATOM 2129 O O . ILE A 1 271 ? -11.538 -8.297 8.642 1.00 98.44 271 ILE A O 1
ATOM 2133 N N . SER A 1 272 ? -12.572 -9.978 9.690 1.00 94.69 272 SER A N 1
ATOM 2134 C CA . SER A 1 272 ? -13.208 -10.522 8.479 1.00 94.69 272 SER A CA 1
ATOM 2135 C C . SER A 1 272 ? -14.342 -9.648 7.932 1.00 94.69 272 SER A C 1
ATOM 2137 O O . SER A 1 272 ? -14.665 -9.715 6.744 1.00 94.69 272 SER A O 1
ATOM 2139 N N . SER A 1 273 ? -14.924 -8.795 8.777 1.00 96.00 273 SER A N 1
ATOM 2140 C CA . SER A 1 273 ? -15.912 -7.795 8.385 1.00 96.00 273 SER A CA 1
ATOM 2141 C C . SER A 1 273 ? -15.747 -6.522 9.213 1.00 96.00 273 SER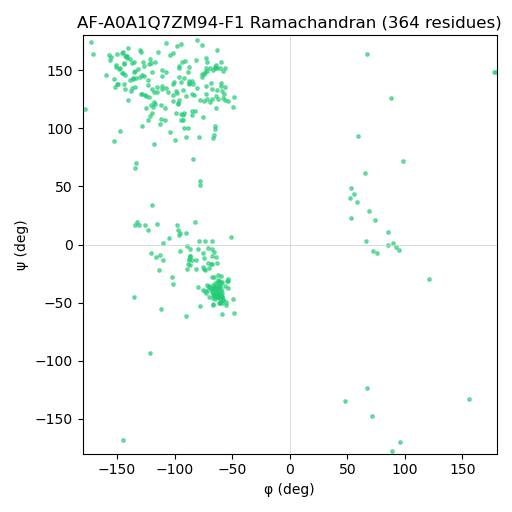 A C 1
ATOM 2143 O O . SER A 1 273 ? -15.353 -6.571 10.378 1.00 96.00 273 SER A O 1
ATOM 2145 N N . TYR A 1 274 ? -16.050 -5.377 8.605 1.00 96.25 274 TYR A N 1
ATOM 2146 C CA . TYR A 1 274 ? -16.084 -4.078 9.267 1.00 96.25 274 TYR A CA 1
ATOM 2147 C C . TYR A 1 274 ? -17.084 -3.165 8.562 1.00 96.25 274 TYR A C 1
ATOM 2149 O O . TYR A 1 274 ? -17.107 -3.094 7.332 1.00 96.25 274 TYR A O 1
ATOM 2157 N N . ALA A 1 275 ? -17.901 -2.463 9.341 1.00 96.12 275 ALA A N 1
ATOM 2158 C CA . ALA A 1 275 ? -18.799 -1.430 8.848 1.00 96.12 275 ALA A CA 1
ATOM 2159 C C . ALA A 1 275 ? -19.047 -0.356 9.913 1.00 96.12 275 ALA A C 1
ATOM 2161 O O . ALA A 1 275 ? -18.965 -0.611 11.117 1.00 96.12 275 ALA A O 1
ATOM 2162 N N . VAL A 1 276 ? -19.392 0.844 9.445 1.00 96.44 276 VAL A N 1
ATOM 2163 C CA . VAL A 1 276 ? -19.970 1.919 10.258 1.00 96.44 276 VAL A CA 1
ATOM 2164 C C . VAL A 1 276 ? -21.435 2.044 9.856 1.00 96.44 276 VAL A C 1
ATOM 2166 O O . VAL A 1 276 ? -21.750 2.520 8.767 1.00 96.44 276 VAL A O 1
ATOM 2169 N N . GLU A 1 277 ? -22.321 1.591 10.732 1.00 95.19 277 GLU A N 1
ATOM 2170 C CA . GLU A 1 277 ? -23.766 1.556 10.531 1.00 95.19 277 GLU A CA 1
ATOM 2171 C C . GLU A 1 277 ? -24.449 2.785 11.152 1.00 95.19 277 GLU A C 1
ATOM 2173 O O . GLU A 1 277 ? -23.988 3.362 12.144 1.00 95.19 277 GLU A O 1
ATOM 2178 N N . GLY A 1 278 ? -25.589 3.169 10.576 1.00 90.88 278 GLY A N 1
ATOM 2179 C CA . GLY A 1 278 ? -26.385 4.312 11.018 1.00 90.88 278 GLY A CA 1
ATOM 2180 C C . GLY A 1 278 ? -25.997 5.642 10.365 1.00 90.88 278 GLY A C 1
ATOM 2181 O O . GLY A 1 278 ? -25.129 5.727 9.497 1.00 90.88 278 GLY A O 1
ATOM 2182 N N . SER A 1 279 ? -26.681 6.708 10.780 1.00 86.44 279 SER A N 1
ATOM 2183 C CA . SER A 1 279 ? -26.552 8.056 10.215 1.00 86.44 279 SER A CA 1
ATOM 2184 C C . SER A 1 279 ? -26.554 9.123 11.307 1.00 86.44 279 SER A C 1
ATOM 2186 O O . SER A 1 279 ? -27.073 8.906 12.398 1.00 86.44 279 SER A O 1
ATOM 2188 N N . GLY A 1 280 ? -26.031 10.311 10.999 1.00 87.50 280 GLY A N 1
ATOM 2189 C CA . GLY A 1 280 ? -25.952 11.407 11.966 1.00 87.50 280 GLY A CA 1
ATOM 2190 C C . GLY A 1 280 ? -24.901 11.151 13.049 1.00 87.50 280 GLY A C 1
ATOM 2191 O O . GLY A 1 280 ? -23.864 10.544 12.769 1.00 87.50 280 GLY A O 1
ATOM 2192 N N . ALA A 1 281 ? -25.165 11.653 14.257 1.00 91.44 281 ALA A N 1
ATOM 2193 C CA . ALA A 1 281 ? -24.244 11.602 15.391 1.00 91.44 281 ALA A CA 1
ATOM 2194 C C . ALA A 1 281 ? -24.153 10.212 16.038 1.00 91.44 281 ALA A C 1
ATOM 2196 O O . ALA A 1 281 ? -23.072 9.775 16.395 1.00 91.44 281 ALA A O 1
ATOM 2197 N N . ARG A 1 282 ? -25.255 9.471 16.169 1.00 93.81 282 ARG A N 1
ATOM 2198 C CA . ARG A 1 282 ? -25.231 8.144 16.806 1.00 93.81 282 ARG A CA 1
ATOM 2199 C C . ARG A 1 282 ? -25.032 7.068 15.751 1.00 93.81 282 ARG A C 1
ATOM 2201 O O . ARG A 1 282 ? -25.923 6.841 14.935 1.00 93.81 282 ARG A O 1
ATOM 2208 N N . ARG A 1 283 ? -23.870 6.422 15.768 1.00 95.88 283 ARG A N 1
ATOM 2209 C CA . ARG A 1 283 ? -23.510 5.350 14.832 1.00 95.88 283 ARG A CA 1
ATOM 2210 C C . ARG A 1 283 ? -22.994 4.134 15.589 1.00 95.88 283 ARG A C 1
ATOM 2212 O O . ARG A 1 283 ? -22.657 4.222 16.771 1.00 95.88 283 ARG A O 1
ATOM 2219 N N . THR A 1 284 ? -22.917 3.005 14.900 1.00 97.50 284 THR A N 1
ATOM 2220 C CA . THR A 1 284 ? -22.409 1.754 15.464 1.00 97.50 284 THR A CA 1
ATOM 2221 C C . THR A 1 284 ? -21.336 1.190 14.556 1.00 97.50 284 THR A C 1
ATOM 2223 O O . THR A 1 284 ? -21.542 1.054 13.355 1.00 97.50 284 THR A O 1
ATOM 2226 N N . ILE A 1 285 ? -20.183 0.855 15.123 1.00 97.81 285 ILE A N 1
ATOM 2227 C CA . ILE A 1 285 ? -19.199 0.024 14.436 1.00 97.81 285 ILE A CA 1
ATOM 2228 C C . ILE A 1 285 ? -19.585 -1.431 14.628 1.00 97.81 285 ILE A C 1
ATOM 2230 O O . ILE A 1 285 ? -19.778 -1.876 15.760 1.00 97.81 285 ILE A O 1
ATOM 2234 N N . THR A 1 286 ? -19.652 -2.172 13.529 1.00 98.31 286 THR A N 1
ATOM 2235 C CA . THR A 1 286 ? -19.789 -3.626 13.553 1.00 98.31 286 THR A CA 1
ATOM 2236 C C . THR A 1 286 ? -18.554 -4.267 12.959 1.00 98.31 286 THR A C 1
ATOM 2238 O O . THR A 1 286 ? -18.141 -3.873 11.868 1.00 98.31 286 THR A O 1
ATOM 2241 N N . ALA A 1 287 ? -17.989 -5.257 13.642 1.00 98.44 287 ALA A N 1
ATOM 2242 C CA . ALA A 1 287 ? -16.860 -6.009 13.114 1.00 98.44 287 ALA A CA 1
ATOM 2243 C C . ALA A 1 287 ? -16.838 -7.450 13.609 1.00 98.44 287 ALA A C 1
ATOM 2245 O O . ALA A 1 287 ? -17.060 -7.701 14.795 1.00 98.44 287 ALA A O 1
ATOM 2246 N N . ASP A 1 288 ? -16.534 -8.377 12.707 1.00 98.62 288 ASP A N 1
ATOM 2247 C CA . ASP A 1 288 ? -16.300 -9.780 13.034 1.00 98.62 288 ASP A CA 1
ATOM 2248 C C . ASP A 1 288 ? -14.795 -10.002 13.217 1.00 98.62 288 ASP A C 1
ATOM 2250 O O . ASP A 1 288 ? -14.030 -9.982 12.245 1.00 98.62 288 ASP A O 1
ATOM 2254 N N . VAL A 1 289 ? -14.385 -10.192 14.473 1.00 98.75 289 VAL A N 1
ATOM 2255 C CA . VAL A 1 289 ? -12.982 -10.352 14.873 1.00 98.75 289 VAL A CA 1
ATOM 2256 C C . VAL A 1 289 ? -12.737 -11.785 15.338 1.00 98.75 289 VAL A C 1
ATOM 2258 O O . VAL A 1 289 ? -13.538 -12.338 16.094 1.00 98.75 289 VAL A O 1
ATOM 2261 N N . GLU A 1 290 ? -11.626 -12.368 14.904 1.00 98.50 290 GLU A N 1
ATOM 2262 C CA . GLU A 1 290 ? -11.130 -13.690 15.305 1.00 98.50 290 GLU A CA 1
ATOM 2263 C C . GLU A 1 290 ? -9.687 -13.567 15.797 1.00 98.50 290 GLU A C 1
ATOM 2265 O O . GLU A 1 290 ? -8.943 -12.724 15.292 1.00 98.50 290 GLU A O 1
ATOM 2270 N N . TRP A 1 291 ? -9.298 -14.360 16.796 1.00 98.38 291 TRP A N 1
ATOM 2271 C CA . TRP A 1 291 ? -7.969 -14.282 17.401 1.00 98.38 291 TRP A CA 1
ATOM 2272 C C . TRP A 1 291 ? -7.445 -15.631 17.897 1.00 98.38 291 TRP A C 1
ATOM 2274 O O . TRP A 1 291 ? -8.206 -16.495 18.333 1.00 98.38 291 TRP A O 1
ATOM 2284 N N . THR A 1 292 ? -6.119 -15.770 17.901 1.00 97.31 292 THR A N 1
ATOM 2285 C CA . THR A 1 292 ? -5.399 -16.945 18.415 1.00 97.31 292 THR A CA 1
ATOM 2286 C C . THR A 1 292 ? -5.067 -16.797 19.902 1.00 97.31 292 THR A C 1
ATOM 2288 O O . THR A 1 292 ? -5.550 -17.574 20.729 1.00 97.31 292 THR A O 1
ATOM 2291 N N . PHE A 1 293 ? -4.272 -15.790 20.274 1.00 97.00 293 PHE A N 1
ATOM 2292 C CA . PHE A 1 293 ? -3.923 -15.511 21.672 1.00 97.00 293 PHE A CA 1
ATOM 2293 C C . PHE A 1 293 ? -5.030 -14.716 22.372 1.00 97.00 293 PHE A C 1
ATOM 2295 O O . PHE A 1 293 ? -5.823 -14.080 21.681 1.00 97.00 293 PHE A O 1
ATOM 2302 N N . PRO A 1 294 ? -5.123 -14.732 23.719 1.00 97.81 294 PRO A N 1
ATOM 2303 C CA . PRO A 1 294 ? -6.130 -13.949 24.431 1.00 97.81 294 PRO A CA 1
ATOM 2304 C C . PRO A 1 294 ? -6.160 -12.496 23.943 1.00 97.81 294 PRO A C 1
ATOM 2306 O O . PRO A 1 294 ? -5.124 -11.833 23.896 1.00 97.81 294 PRO A O 1
ATOM 2309 N N . LEU A 1 295 ? -7.341 -12.019 23.555 1.00 98.19 295 LEU A N 1
ATOM 2310 C CA . LEU A 1 295 ? -7.511 -10.657 23.064 1.00 98.19 295 LEU A CA 1
ATOM 2311 C C . LEU A 1 295 ? -7.436 -9.681 24.250 1.00 98.19 295 LEU A C 1
ATOM 2313 O O . LEU A 1 295 ? -8.220 -9.812 25.191 1.00 98.19 295 LEU A O 1
ATOM 2317 N N . ASP A 1 296 ? -6.533 -8.699 24.219 1.00 97.94 296 ASP A N 1
ATOM 2318 C CA . ASP A 1 296 ? -6.398 -7.713 25.304 1.00 97.94 296 ASP A CA 1
ATOM 2319 C C . ASP A 1 296 ? -7.502 -6.653 25.190 1.00 97.94 296 ASP A C 1
ATOM 2321 O O . ASP A 1 296 ? -8.284 -6.427 26.120 1.00 97.94 296 ASP A O 1
ATOM 2325 N N . PHE A 1 297 ? -7.629 -6.039 24.011 1.00 98.62 297 PHE A N 1
ATOM 2326 C CA . PHE A 1 297 ? -8.665 -5.045 23.753 1.00 98.62 297 PHE A CA 1
ATOM 2327 C C . PHE A 1 297 ? -9.005 -4.895 22.271 1.00 98.62 297 PHE A C 1
ATOM 2329 O O . PHE A 1 297 ? -8.203 -5.155 21.372 1.00 98.62 297 PHE A O 1
ATOM 2336 N N . VAL A 1 298 ? -10.198 -4.357 22.029 1.00 98.69 298 VAL A N 1
ATOM 2337 C CA . VAL A 1 298 ? -10.544 -3.700 20.765 1.00 98.69 298 VAL A CA 1
ATOM 2338 C C . VAL A 1 298 ? -10.623 -2.199 20.987 1.00 98.69 298 VAL A C 1
ATOM 2340 O O . VAL A 1 298 ? -10.986 -1.734 22.070 1.00 98.69 298 VAL A O 1
ATOM 2343 N N . GLU A 1 299 ? -10.295 -1.418 19.967 1.00 98.38 299 GLU A N 1
ATOM 2344 C CA . GLU A 1 299 ? -10.384 0.034 20.041 1.00 98.38 299 GLU A CA 1
ATOM 2345 C C . GLU A 1 299 ? -11.002 0.650 18.795 1.00 98.38 299 GLU A C 1
ATOM 2347 O O . GLU A 1 299 ? -10.752 0.237 17.661 1.00 98.38 299 GLU A O 1
ATOM 2352 N N . VAL A 1 300 ? -11.791 1.692 19.030 1.00 98.56 300 VAL A N 1
ATOM 2353 C CA . VAL A 1 300 ? -12.268 2.600 17.994 1.00 98.56 300 VAL A CA 1
ATOM 2354 C C . VAL A 1 300 ? -11.408 3.849 18.063 1.00 98.56 300 VAL A C 1
ATOM 2356 O O . VAL A 1 300 ? -11.342 4.474 19.116 1.00 98.56 300 VAL A O 1
ATOM 2359 N N . VAL A 1 301 ? -10.772 4.219 16.956 1.00 98.56 301 VAL A N 1
ATOM 2360 C CA . VAL A 1 301 ? -9.917 5.410 16.848 1.00 98.56 301 VAL A CA 1
ATOM 2361 C C . VAL A 1 301 ? -10.554 6.379 15.863 1.00 98.56 301 VAL A C 1
ATOM 2363 O O . VAL A 1 301 ? -11.006 5.962 14.796 1.00 98.56 301 VAL A O 1
ATOM 2366 N N . TRP A 1 302 ? -10.603 7.663 16.197 1.00 98.50 302 TRP A N 1
ATOM 2367 C CA . TRP A 1 302 ? -11.181 8.702 15.345 1.00 98.50 302 TRP A CA 1
ATOM 2368 C C . TRP A 1 302 ? -10.375 9.993 15.412 1.00 98.50 302 TRP A C 1
ATOM 2370 O O . TRP A 1 302 ? -9.654 10.238 16.377 1.00 98.50 302 TRP A O 1
ATOM 2380 N N . GLY A 1 303 ? -10.581 10.868 14.431 1.00 98.19 303 GLY A N 1
ATOM 2381 C CA . GLY A 1 303 ? -10.024 12.217 14.453 1.00 98.19 303 GLY A CA 1
ATOM 2382 C C . GLY A 1 303 ? -10.973 13.269 13.897 1.00 98.19 303 GLY A C 1
ATOM 2383 O O . GLY A 1 303 ? -11.928 12.963 13.176 1.00 98.19 303 GLY A O 1
ATOM 2384 N N . ASP A 1 304 ? -10.714 14.522 14.257 1.00 97.00 304 ASP A N 1
ATOM 2385 C CA . ASP A 1 304 ? -11.486 15.712 13.862 1.00 97.00 304 ASP A CA 1
ATOM 2386 C C . ASP A 1 304 ? -10.774 16.564 12.784 1.00 97.00 304 ASP A C 1
ATOM 2388 O O . ASP A 1 304 ? -11.243 17.646 12.408 1.00 97.00 304 ASP A O 1
ATOM 2392 N N . GLY A 1 305 ? -9.642 16.078 12.264 1.00 96.94 305 GLY A N 1
ATOM 2393 C CA . GLY A 1 305 ? -8.751 16.809 11.356 1.00 96.94 305 GLY A CA 1
ATOM 2394 C C . GLY A 1 305 ? -7.617 17.563 12.055 1.00 96.94 305 GLY A C 1
ATOM 2395 O O . GLY A 1 305 ? -6.791 18.178 11.386 1.00 96.94 305 GLY A O 1
ATOM 2396 N N . ARG A 1 306 ? -7.551 17.533 13.389 1.00 96.88 306 ARG A N 1
ATOM 2397 C CA . ARG A 1 306 ? -6.496 18.168 14.197 1.00 96.88 306 ARG A CA 1
ATOM 2398 C C . ARG A 1 306 ? -5.994 17.257 15.306 1.00 96.88 306 ARG A C 1
ATOM 2400 O O . ARG A 1 306 ? -4.790 17.160 15.517 1.00 96.88 306 ARG A O 1
ATOM 2407 N N . THR A 1 307 ? -6.914 16.618 16.011 1.00 97.69 307 THR A N 1
ATOM 2408 C CA . THR A 1 307 ? -6.662 15.731 17.140 1.00 97.69 307 THR A CA 1
ATOM 2409 C C . THR A 1 307 ? -7.198 14.339 16.847 1.00 97.69 307 THR A C 1
ATOM 2411 O O . THR A 1 307 ? -8.095 14.154 16.019 1.00 97.69 307 THR A O 1
ATOM 2414 N N . THR A 1 308 ? -6.617 13.358 17.529 1.00 98.38 308 THR A N 1
ATOM 2415 C CA . THR A 1 308 ? -7.030 11.958 17.477 1.00 98.38 308 THR A CA 1
ATOM 2416 C C . THR A 1 308 ? -7.351 11.495 18.883 1.00 98.38 308 THR A C 1
ATOM 2418 O O . THR A 1 308 ? -6.603 11.783 19.816 1.00 98.38 308 THR A O 1
ATOM 2421 N N . ASP A 1 309 ? -8.440 10.754 19.021 1.00 98.06 309 ASP A N 1
ATOM 2422 C CA . ASP A 1 309 ? -8.875 10.165 20.282 1.00 98.06 309 ASP A CA 1
ATOM 2423 C C . ASP A 1 309 ? -9.421 8.750 20.020 1.00 98.06 309 ASP A C 1
ATOM 2425 O O . ASP A 1 309 ? -9.540 8.309 18.867 1.00 98.06 309 ASP A O 1
ATOM 2429 N N . ARG A 1 310 ? -9.652 7.984 21.082 1.00 97.81 310 ARG A N 1
ATOM 2430 C CA . ARG A 1 310 ? -10.003 6.571 21.004 1.00 97.81 310 ARG A CA 1
ATOM 2431 C C . ARG A 1 310 ? -10.855 6.102 22.171 1.00 97.81 310 ARG A C 1
ATOM 2433 O O . ARG A 1 310 ? -10.745 6.576 23.296 1.00 97.81 310 ARG A O 1
ATOM 2440 N N . GLN A 1 311 ? -11.641 5.069 21.907 1.00 97.94 311 GLN A N 1
ATOM 2441 C CA . GLN A 1 311 ? -12.335 4.286 22.918 1.00 97.94 311 GLN A CA 1
ATOM 2442 C C . GLN A 1 311 ? -11.711 2.898 22.954 1.00 97.94 311 GLN A C 1
ATOM 2444 O O . GLN A 1 311 ? -11.749 2.183 21.956 1.00 97.94 311 GLN A O 1
ATOM 2449 N N . ILE A 1 312 ? -11.170 2.517 24.109 1.00 98.38 312 ILE A N 1
ATOM 2450 C CA . ILE A 1 312 ? -10.618 1.183 24.354 1.00 98.38 312 ILE A CA 1
ATOM 2451 C C . ILE A 1 312 ? -11.663 0.356 25.097 1.00 98.38 312 ILE A C 1
ATOM 2453 O O . ILE A 1 312 ? -12.238 0.810 26.087 1.00 98.38 312 ILE A O 1
ATOM 2457 N N . ILE A 1 313 ? -11.899 -0.860 24.622 1.00 98.44 313 ILE A N 1
ATOM 2458 C CA . ILE A 1 313 ? -12.836 -1.814 25.207 1.00 98.44 313 ILE A CA 1
ATOM 2459 C C . ILE A 1 313 ? -12.030 -3.046 25.591 1.00 98.44 313 ILE A C 1
ATOM 2461 O O . ILE A 1 313 ? -11.508 -3.735 24.716 1.00 98.44 313 ILE A O 1
ATOM 2465 N N . SER A 1 314 ? -11.927 -3.298 26.897 1.00 98.19 314 SER A N 1
ATOM 2466 C CA . SER A 1 314 ? -11.277 -4.505 27.410 1.00 98.19 314 SER A CA 1
ATOM 2467 C C . SER A 1 314 ? -11.984 -5.748 26.882 1.00 98.19 314 SER A C 1
ATOM 2469 O O . SER A 1 314 ? -13.217 -5.793 26.845 1.00 98.19 314 SER A O 1
ATOM 2471 N N . THR A 1 315 ? -11.202 -6.749 26.503 1.00 98.25 315 THR A N 1
ATOM 2472 C CA . THR A 1 315 ? -11.693 -8.063 26.071 1.00 98.25 315 THR A CA 1
ATOM 2473 C C . THR A 1 315 ? -11.057 -9.202 26.857 1.00 98.25 315 THR A C 1
ATOM 2475 O O . THR A 1 315 ? -11.132 -10.355 26.446 1.00 98.25 315 THR A O 1
ATOM 2478 N N . THR A 1 316 ? -10.454 -8.887 28.005 1.00 96.56 316 THR A N 1
ATOM 2479 C CA . THR A 1 316 ? -9.746 -9.839 28.871 1.00 96.56 316 THR A CA 1
ATOM 2480 C C . THR A 1 316 ? -10.650 -10.923 29.468 1.00 96.56 316 THR A C 1
ATOM 2482 O O . THR A 1 316 ? -10.156 -11.872 30.070 1.00 96.56 316 THR A O 1
ATOM 2485 N N . ASP A 1 317 ? -11.972 -10.781 29.344 1.00 97.00 317 ASP A N 1
ATOM 2486 C CA . ASP A 1 317 ? -12.975 -11.788 29.697 1.00 97.00 317 ASP A CA 1
ATOM 2487 C C . ASP A 1 317 ? -13.175 -12.857 28.607 1.00 97.00 317 ASP A C 1
ATOM 2489 O O . ASP A 1 317 ? -13.808 -13.884 28.860 1.00 97.00 317 ASP A O 1
ATOM 2493 N N . LEU A 1 318 ? -12.655 -12.637 27.396 1.00 97.75 318 LEU A N 1
ATOM 2494 C CA . LEU A 1 318 ? -12.810 -13.548 26.267 1.00 97.75 318 LEU A CA 1
ATOM 2495 C C . LEU A 1 318 ? -11.702 -14.619 26.249 1.00 97.75 318 LEU A C 1
ATOM 2497 O O . LEU A 1 318 ? -10.536 -14.312 26.504 1.00 97.75 318 LEU A O 1
ATOM 2501 N N . PRO A 1 319 ? -12.025 -15.882 25.912 1.00 97.44 319 PRO A N 1
ATOM 2502 C CA . PRO A 1 319 ? -11.032 -16.952 25.856 1.00 97.44 319 PRO A CA 1
ATOM 2503 C C . PRO A 1 319 ? -10.099 -16.809 24.636 1.00 97.44 319 PRO A C 1
ATOM 2505 O O . PRO A 1 319 ? -10.469 -16.155 23.657 1.00 97.44 319 PRO A O 1
ATOM 2508 N N . PRO A 1 320 ? -8.912 -17.448 24.643 1.00 97.81 320 PRO A N 1
ATOM 2509 C CA . PRO A 1 320 ? -8.088 -17.602 23.439 1.00 97.81 320 PRO A CA 1
ATOM 2510 C C . PRO A 1 320 ? -8.803 -18.435 22.360 1.00 97.81 320 PRO A C 1
ATOM 2512 O O . PRO A 1 320 ? -9.792 -19.110 22.655 1.00 97.81 320 PRO A O 1
ATOM 2515 N N . PHE A 1 321 ? -8.281 -18.425 21.128 1.00 98.19 321 PHE A N 1
ATOM 2516 C CA . PHE A 1 321 ? -8.865 -19.112 19.960 1.00 98.19 321 PHE A CA 1
ATOM 2517 C C . PHE A 1 321 ? -10.344 -18.754 19.737 1.00 98.19 321 PHE A C 1
ATOM 2519 O O . PHE A 1 321 ? -11.189 -19.611 19.467 1.00 98.19 321 PHE A O 1
ATOM 2526 N N . GLY A 1 322 ? -10.671 -17.478 19.939 1.00 97.88 322 GLY A N 1
ATOM 2527 C CA . GLY A 1 322 ? -12.037 -16.982 19.963 1.00 97.88 322 GLY A CA 1
ATOM 2528 C C . GLY A 1 322 ? -12.422 -16.237 18.692 1.00 97.88 322 GLY A C 1
ATOM 2529 O O . GLY A 1 322 ? -11.585 -15.784 17.915 1.00 97.88 322 GLY A O 1
ATOM 2530 N N . LYS A 1 323 ? -13.732 -16.075 18.511 1.00 98.44 323 LYS A N 1
ATOM 2531 C CA . LYS A 1 323 ? -14.317 -15.176 17.517 1.00 98.44 323 LYS A CA 1
ATOM 2532 C C . LYS A 1 323 ? -15.512 -14.452 18.115 1.00 98.44 323 LYS A C 1
ATOM 2534 O O . LYS A 1 323 ? -16.294 -15.052 18.858 1.00 98.44 323 LYS A O 1
ATOM 2539 N N . LYS A 1 324 ? -15.681 -13.175 17.789 1.00 98.44 324 LYS A N 1
ATOM 2540 C CA . LYS A 1 324 ? -16.792 -12.356 18.282 1.00 98.44 324 LYS A CA 1
ATOM 2541 C C . LYS A 1 324 ? -17.165 -11.287 17.269 1.00 98.44 324 LYS A C 1
ATOM 2543 O O . LYS A 1 324 ? -16.308 -10.606 16.713 1.00 98.44 324 LYS A O 1
ATOM 2548 N N . ARG A 1 325 ? -18.474 -11.104 17.100 1.00 98.56 325 ARG A N 1
ATOM 2549 C CA . ARG A 1 325 ? -19.027 -9.914 16.462 1.00 98.56 325 ARG A CA 1
ATOM 2550 C C . ARG A 1 325 ? -19.108 -8.797 17.492 1.00 98.56 325 ARG A C 1
ATOM 2552 O O . ARG A 1 325 ? -19.857 -8.899 18.464 1.00 98.56 325 ARG A O 1
ATOM 2559 N N . PHE A 1 326 ? -18.341 -7.740 17.287 1.00 98.56 326 PHE A N 1
ATOM 2560 C CA . PHE A 1 326 ? -18.400 -6.528 18.092 1.00 98.56 326 PHE A CA 1
ATOM 2561 C C . PHE A 1 326 ? -19.448 -5.575 17.522 1.00 98.56 326 PHE A C 1
ATOM 2563 O O . PHE A 1 326 ? -19.544 -5.406 16.308 1.00 98.56 326 PHE A O 1
ATOM 2570 N N . GLN A 1 327 ? -20.226 -4.952 18.407 1.00 98.38 327 GLN A N 1
ATOM 2571 C CA . GLN A 1 327 ? -21.156 -3.869 18.090 1.00 98.38 327 GLN A CA 1
ATOM 2572 C C . GLN A 1 327 ? -20.869 -2.717 19.049 1.00 98.38 327 GLN A C 1
ATOM 2574 O O . GLN A 1 327 ? -21.219 -2.777 20.226 1.00 98.38 327 GLN A O 1
ATOM 2579 N N . ILE A 1 328 ? -20.167 -1.700 18.558 1.00 98.31 328 ILE A N 1
ATOM 2580 C CA . ILE A 1 328 ? -19.617 -0.623 19.379 1.00 98.31 328 ILE A CA 1
ATOM 2581 C C . ILE A 1 328 ? -20.344 0.674 19.021 1.00 98.31 328 ILE A C 1
ATOM 2583 O O . ILE A 1 328 ? -20.087 1.238 17.952 1.00 98.31 328 ILE A O 1
ATOM 2587 N N . PRO A 1 329 ? -21.283 1.150 19.857 1.00 96.88 329 PRO A N 1
ATOM 2588 C CA . PRO A 1 329 ? -21.895 2.453 19.645 1.00 96.88 329 PRO A CA 1
ATOM 2589 C C . PRO A 1 329 ? -20.862 3.559 19.878 1.00 96.88 329 PRO A C 1
ATOM 2591 O O . PRO A 1 329 ? -20.092 3.499 20.835 1.00 96.88 329 PRO A O 1
ATOM 2594 N N . PHE A 1 330 ? -20.875 4.588 19.034 1.00 95.94 330 PHE A N 1
ATOM 2595 C CA . PHE A 1 330 ? -20.043 5.776 19.210 1.00 95.94 330 PHE A CA 1
ATOM 2596 C C . PHE A 1 330 ? -20.779 7.047 18.769 1.00 95.94 330 PHE A C 1
ATOM 2598 O O . PHE A 1 330 ? -21.699 7.014 17.945 1.00 95.94 330 PHE A O 1
ATOM 2605 N N . ASP A 1 331 ? -20.362 8.182 19.332 1.00 94.94 331 ASP A N 1
ATOM 2606 C CA . ASP A 1 331 ? -20.853 9.504 18.949 1.00 94.94 331 ASP A CA 1
ATOM 2607 C C . ASP A 1 331 ? -19.943 10.126 17.880 1.00 94.94 331 ASP A C 1
ATOM 2609 O O . ASP A 1 331 ? -18.837 10.566 18.177 1.00 94.94 331 ASP A O 1
ATOM 2613 N N . ALA A 1 332 ? -20.414 10.185 16.639 1.00 95.88 332 ALA A N 1
ATOM 2614 C CA . ALA A 1 332 ? -19.769 10.791 15.481 1.00 95.88 332 ALA A CA 1
ATOM 2615 C C . ALA A 1 332 ? -19.716 12.334 15.517 1.00 95.88 332 ALA A C 1
ATOM 2617 O O . ALA A 1 332 ? -19.140 12.931 14.607 1.00 95.88 332 ALA A O 1
ATOM 2618 N N . THR A 1 333 ? -20.287 13.002 16.526 1.00 94.94 333 THR A N 1
ATOM 2619 C CA . THR A 1 333 ? -20.267 14.471 16.632 1.00 94.94 333 THR A CA 1
ATOM 2620 C C . THR A 1 333 ? -18.833 15.002 16.618 1.00 94.94 333 THR A C 1
ATOM 2622 O O . THR A 1 333 ? -17.988 14.582 17.409 1.00 94.94 333 THR A O 1
ATOM 2625 N N . GLY A 1 334 ? -18.554 15.910 15.676 1.00 94.00 334 GLY A N 1
ATOM 2626 C CA . GLY A 1 334 ? -17.236 16.522 15.477 1.00 94.00 334 GLY A CA 1
ATOM 2627 C C . GLY A 1 334 ? -16.166 15.606 14.868 1.00 94.00 334 GLY A C 1
ATOM 2628 O O . GLY A 1 334 ? -15.087 16.087 14.535 1.00 94.00 334 GLY A O 1
ATOM 2629 N N . LYS A 1 335 ? -16.445 14.311 14.674 1.00 96.56 335 LYS A N 1
ATOM 2630 C CA . LYS A 1 335 ? -15.493 13.335 14.123 1.00 96.56 335 LYS A CA 1
ATOM 2631 C C . LYS A 1 335 ? -15.568 13.334 12.601 1.00 96.56 335 LYS A C 1
ATOM 2633 O O . LYS A 1 335 ? -16.656 13.365 12.029 1.00 96.56 335 LYS A O 1
ATOM 2638 N N . LYS A 1 336 ? -14.415 13.257 11.942 1.00 96.75 336 LYS A N 1
ATOM 2639 C CA . LYS A 1 336 ? -14.300 13.296 10.476 1.00 96.75 336 LYS A CA 1
ATOM 2640 C C . LYS A 1 336 ? -13.803 11.998 9.859 1.00 96.75 336 LYS A C 1
ATOM 2642 O O . LYS A 1 336 ? -14.068 11.741 8.688 1.00 96.75 336 LYS A O 1
ATOM 2647 N N . TRP A 1 337 ? -13.117 11.163 10.624 1.00 97.69 337 TRP A N 1
ATOM 2648 C CA . TRP A 1 337 ? -12.764 9.807 10.220 1.00 97.69 337 TRP A CA 1
ATOM 2649 C C . TRP A 1 337 ? -12.812 8.871 11.424 1.00 97.69 337 TRP A C 1
ATOM 2651 O O . TRP A 1 337 ? -12.705 9.324 12.564 1.00 97.69 337 TRP A O 1
ATOM 2661 N N . VAL A 1 338 ? -12.994 7.577 11.171 1.00 98.19 338 VAL A N 1
ATOM 2662 C CA . VAL A 1 338 ? -12.971 6.531 12.200 1.00 98.19 338 VAL A CA 1
ATOM 2663 C C . VAL A 1 338 ? -12.371 5.240 11.648 1.00 98.19 338 VAL A C 1
ATOM 2665 O O . VAL A 1 338 ? -12.542 4.941 10.467 1.00 98.19 338 VAL A O 1
ATOM 2668 N N . ARG A 1 339 ? -11.681 4.473 12.493 1.00 98.12 339 ARG A N 1
ATOM 2669 C CA . ARG A 1 339 ? -11.170 3.125 12.208 1.00 98.12 339 ARG A CA 1
ATOM 2670 C C . ARG A 1 339 ? -11.281 2.232 13.446 1.00 98.12 339 ARG A C 1
ATOM 2672 O O . ARG A 1 339 ? -11.416 2.727 14.564 1.00 98.12 339 ARG A O 1
ATOM 2679 N N . LEU A 1 340 ? -11.206 0.923 13.237 1.00 98.69 340 LEU A N 1
ATOM 2680 C CA . LEU A 1 340 ? -11.151 -0.094 14.290 1.00 98.69 340 LEU A CA 1
ATOM 2681 C C . LEU A 1 340 ? -9.764 -0.752 14.315 1.00 98.69 340 LEU A C 1
ATOM 2683 O O . LEU A 1 340 ? -9.166 -0.980 13.259 1.00 98.69 340 LEU A O 1
ATOM 2687 N N . ALA A 1 341 ? -9.285 -1.098 15.505 1.00 98.62 341 ALA A N 1
ATOM 2688 C CA . ALA A 1 341 ? -8.175 -2.025 15.693 1.00 98.62 341 ALA A CA 1
ATOM 2689 C C . ALA A 1 341 ? -8.480 -3.036 16.809 1.00 98.62 341 ALA A C 1
ATOM 2691 O O . ALA A 1 341 ? -9.319 -2.785 17.677 1.00 98.62 341 ALA A O 1
ATOM 2692 N N . ALA A 1 342 ? -7.810 -4.181 16.773 1.00 98.62 342 ALA A N 1
ATOM 2693 C CA . ALA A 1 342 ? -7.911 -5.245 17.763 1.00 98.62 342 ALA A CA 1
ATOM 2694 C C . ALA A 1 342 ? -6.510 -5.773 18.076 1.00 98.62 342 ALA A C 1
ATOM 2696 O O . ALA A 1 342 ? -5.727 -5.994 17.149 1.00 98.62 342 ALA A O 1
ATOM 2697 N N . TRP A 1 343 ? -6.214 -5.960 19.362 1.00 97.94 343 TRP A N 1
ATOM 2698 C CA . TRP A 1 343 ? -4.878 -6.286 19.857 1.00 97.94 343 TRP A CA 1
ATOM 2699 C C . TRP A 1 343 ? -4.938 -7.414 20.881 1.00 97.94 343 TRP A C 1
ATOM 2701 O O . TRP A 1 343 ? -5.799 -7.415 21.765 1.00 97.94 343 TRP A O 1
ATOM 2711 N N . ASP A 1 344 ? -4.027 -8.373 20.761 1.00 96.94 344 ASP A N 1
ATOM 2712 C CA . ASP A 1 344 ? -3.878 -9.466 21.716 1.00 96.94 344 ASP A CA 1
ATOM 2713 C C . ASP A 1 344 ? -2.820 -9.166 22.788 1.00 96.94 344 ASP A C 1
ATOM 2715 O O . ASP A 1 344 ? -2.090 -8.173 22.735 1.00 96.94 344 ASP A O 1
ATOM 2719 N N . VAL A 1 345 ? -2.738 -10.041 23.789 1.00 95.19 345 VAL A N 1
ATOM 2720 C CA . VAL A 1 345 ? -1.790 -9.919 24.912 1.00 95.19 345 VAL A CA 1
ATOM 2721 C C . VAL A 1 345 ? -0.313 -9.978 24.506 1.00 95.19 345 VAL A C 1
ATOM 2723 O O . VAL A 1 345 ? 0.548 -9.613 25.304 1.00 95.19 345 VAL A O 1
ATOM 2726 N N . ALA A 1 346 ? -0.001 -10.442 23.296 1.00 91.94 346 ALA A N 1
ATOM 2727 C CA . ALA A 1 346 ? 1.348 -10.466 22.739 1.00 91.94 346 ALA A CA 1
ATOM 2728 C C . ALA A 1 346 ? 1.618 -9.252 21.833 1.00 91.94 346 ALA A C 1
ATOM 2730 O O . ALA A 1 346 ? 2.631 -9.221 21.136 1.00 91.94 346 ALA A O 1
ATOM 2731 N N . THR A 1 347 ? 0.746 -8.236 21.869 1.00 91.56 347 THR A N 1
ATOM 2732 C CA . THR A 1 347 ? 0.761 -7.020 21.037 1.00 91.56 347 THR A CA 1
ATOM 2733 C C . THR A 1 347 ? 0.515 -7.260 19.550 1.00 91.56 347 THR A C 1
ATOM 2735 O O . THR A 1 347 ? 0.518 -6.300 18.777 1.00 91.56 347 THR A O 1
ATOM 2738 N N . ASN A 1 348 ? 0.243 -8.499 19.131 1.00 92.50 348 ASN A N 1
ATOM 2739 C CA . ASN A 1 348 ? -0.189 -8.773 17.768 1.00 92.50 348 ASN A CA 1
ATOM 2740 C C . ASN A 1 348 ? -1.541 -8.109 17.539 1.00 92.50 348 ASN A C 1
ATOM 2742 O O . ASN A 1 348 ? -2.319 -7.890 18.472 1.00 92.50 348 ASN A O 1
ATOM 2746 N N . GLY A 1 349 ? -1.854 -7.801 16.290 1.00 95.00 349 GLY A N 1
ATOM 2747 C CA . GLY A 1 349 ? -3.108 -7.126 16.038 1.00 95.00 349 GLY A CA 1
ATOM 2748 C C . GLY A 1 349 ? -3.462 -6.971 14.587 1.00 95.00 349 GLY A C 1
ATOM 2749 O O . GLY A 1 349 ? -2.689 -7.274 13.675 1.00 95.00 349 GLY A O 1
ATOM 2750 N N . ALA A 1 350 ? -4.671 -6.461 14.410 1.00 97.94 350 ALA A N 1
ATOM 2751 C CA . ALA A 1 350 ? -5.211 -6.079 13.129 1.00 97.94 350 ALA A CA 1
ATOM 2752 C C . ALA A 1 350 ? -5.889 -4.720 13.208 1.00 97.94 350 ALA A C 1
ATOM 2754 O O . ALA A 1 350 ? -6.470 -4.351 14.230 1.00 97.94 350 ALA A O 1
ATOM 2755 N N . PHE A 1 351 ? -5.851 -3.986 12.103 1.00 98.50 351 PHE A N 1
ATOM 2756 C CA . PHE A 1 351 ? -6.576 -2.733 11.959 1.00 98.50 351 PHE A CA 1
ATOM 2757 C C . PHE A 1 351 ? -7.108 -2.570 10.539 1.00 98.50 351 PHE A C 1
ATOM 2759 O O . PHE A 1 351 ? -6.490 -2.989 9.557 1.00 98.50 351 PHE A O 1
ATOM 2766 N N . VAL A 1 352 ? -8.273 -1.940 10.442 1.00 98.56 352 VAL A N 1
ATOM 2767 C CA . VAL A 1 352 ? -8.925 -1.623 9.167 1.00 98.56 352 VAL A CA 1
ATOM 2768 C C . VAL A 1 352 ? -8.500 -0.249 8.664 1.00 98.56 352 VAL A C 1
ATOM 2770 O O . VAL A 1 352 ? -8.083 0.612 9.448 1.00 98.56 352 VAL A O 1
ATOM 2773 N N . GLN A 1 353 ? -8.645 -0.025 7.359 1.00 98.19 353 GLN A N 1
ATOM 2774 C CA . GLN A 1 353 ? -8.523 1.318 6.800 1.00 98.19 353 GLN A CA 1
ATOM 2775 C C . GLN A 1 353 ? -9.669 2.224 7.293 1.00 98.19 353 GLN A C 1
ATOM 2777 O O . GLN A 1 353 ? -10.762 1.741 7.606 1.00 98.19 353 GLN A O 1
ATOM 2782 N N . PRO A 1 354 ? -9.432 3.539 7.418 1.00 97.12 354 PRO A N 1
ATOM 2783 C CA . PRO A 1 354 ? -10.401 4.474 7.966 1.00 97.12 354 PRO A CA 1
ATOM 2784 C C . PRO A 1 354 ? -11.571 4.736 7.025 1.00 97.12 354 PRO A C 1
ATOM 2786 O O . PRO A 1 354 ? -11.431 4.807 5.807 1.00 97.12 354 PRO A O 1
ATOM 2789 N N . ILE A 1 355 ? -12.724 5.019 7.621 1.00 95.50 355 ILE A N 1
ATOM 2790 C CA . ILE A 1 355 ? -13.893 5.543 6.922 1.00 95.50 355 ILE A CA 1
ATOM 2791 C C . ILE A 1 355 ? -13.984 7.043 7.177 1.00 95.50 355 ILE A C 1
ATOM 2793 O O . ILE A 1 355 ? -13.993 7.492 8.326 1.00 95.50 355 ILE A O 1
ATOM 2797 N N . LYS A 1 356 ? -14.116 7.825 6.101 1.00 94.38 356 LYS A N 1
ATOM 2798 C CA . LYS A 1 356 ? -14.459 9.248 6.184 1.00 94.38 356 LYS A CA 1
ATOM 2799 C C . LYS A 1 356 ? -15.909 9.392 6.649 1.00 94.38 356 LYS A C 1
ATOM 2801 O O . LYS A 1 356 ? -16.835 8.884 6.018 1.00 94.38 356 LYS A O 1
ATOM 2806 N N . LEU A 1 357 ? -16.118 10.100 7.750 1.00 93.06 357 LEU A N 1
ATOM 2807 C CA . LEU A 1 357 ? -17.440 10.406 8.276 1.00 93.06 357 LEU A CA 1
ATOM 2808 C C . LEU A 1 357 ? -17.957 11.658 7.568 1.00 93.06 357 LEU A C 1
ATOM 2810 O O . LEU A 1 357 ? -17.397 12.743 7.700 1.00 93.06 357 LEU A O 1
ATOM 2814 N N . GLN A 1 358 ? -19.032 11.513 6.794 1.00 76.19 358 GLN A N 1
ATOM 2815 C CA . GLN A 1 358 ? -19.734 12.674 6.252 1.00 76.19 358 GLN A CA 1
ATOM 2816 C C . GLN A 1 358 ? -20.308 13.497 7.408 1.00 76.19 358 GLN A C 1
ATOM 2818 O O . GLN A 1 358 ? -20.929 12.930 8.318 1.00 76.19 358 GLN A O 1
ATOM 2823 N N . ALA A 1 359 ? -20.104 14.816 7.356 1.00 56.56 359 ALA A N 1
ATOM 2824 C CA . ALA A 1 359 ? -20.710 15.741 8.301 1.00 56.56 359 ALA A CA 1
ATOM 2825 C C . ALA A 1 359 ? -22.235 15.573 8.270 1.00 56.56 359 ALA A C 1
ATOM 2827 O O . ALA A 1 359 ? -22.838 15.483 7.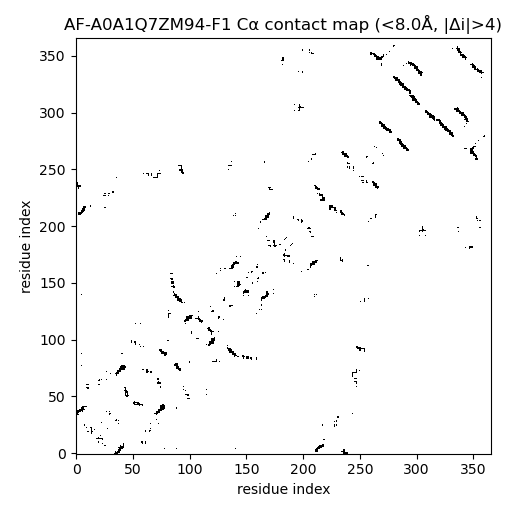198 1.00 56.56 359 ALA A O 1
ATOM 2828 N N . ALA A 1 360 ? -22.865 15.539 9.446 1.00 46.69 360 ALA A N 1
ATOM 2829 C CA . ALA A 1 360 ? -24.302 15.756 9.506 1.00 46.69 360 ALA A CA 1
ATOM 2830 C C . ALA A 1 360 ? -24.584 17.156 8.926 1.00 46.69 360 ALA A C 1
ATOM 2832 O O . ALA A 1 360 ? -23.833 18.083 9.247 1.00 46.69 360 ALA A O 1
ATOM 2833 N N . PRO A 1 361 ? -25.617 17.338 8.083 1.00 37.25 361 PRO A N 1
ATOM 2834 C CA . PRO A 1 361 ? -26.004 18.667 7.636 1.00 37.25 361 PRO A CA 1
ATOM 2835 C C . PRO A 1 361 ? -26.219 19.544 8.867 1.00 37.25 361 PRO A C 1
ATOM 2837 O O . PRO A 1 361 ? -27.007 19.193 9.747 1.00 37.25 361 PRO A O 1
ATOM 2840 N N . THR A 1 362 ? -25.511 20.666 8.955 1.00 36.06 362 THR A N 1
ATOM 2841 C CA . THR A 1 362 ? -25.784 21.683 9.966 1.00 36.06 362 THR A CA 1
ATOM 2842 C C . THR A 1 362 ? -27.174 22.230 9.667 1.00 36.06 362 THR A C 1
ATOM 2844 O O . THR A 1 362 ? -27.352 23.050 8.768 1.00 36.06 362 THR A O 1
ATOM 2847 N N . THR A 1 363 ? -28.194 21.758 10.382 1.00 34.31 363 THR A N 1
ATOM 2848 C CA . THR A 1 363 ? -29.483 22.445 10.427 1.00 34.31 363 THR A CA 1
ATOM 2849 C C . THR A 1 363 ? -29.249 23.778 11.119 1.00 34.31 363 THR A C 1
ATOM 2851 O O . THR A 1 363 ? -29.235 23.858 12.344 1.00 34.31 363 THR A O 1
ATOM 2854 N N . ALA A 1 364 ? -29.005 24.819 10.327 1.00 31.70 364 ALA A N 1
ATOM 2855 C CA . ALA A 1 364 ? -29.081 26.189 10.794 1.00 31.70 364 ALA A CA 1
ATOM 2856 C C . ALA A 1 364 ? -30.543 26.459 11.174 1.00 31.70 364 ALA A C 1
ATOM 2858 O O . ALA A 1 364 ? -31.398 26.629 10.303 1.00 31.70 364 ALA A O 1
ATOM 2859 N N . SER A 1 365 ? -30.844 26.440 12.471 1.00 34.16 365 SER A N 1
ATOM 2860 C CA . SER A 1 365 ? -32.066 27.049 12.986 1.00 34.16 365 SER A CA 1
ATOM 2861 C C . SER A 1 365 ? -31.974 28.551 12.719 1.00 34.16 365 SER A C 1
ATOM 2863 O O . SER A 1 365 ? -31.034 29.194 13.190 1.00 34.16 365 SER A O 1
ATOM 2865 N N . ARG A 1 366 ? -32.900 29.068 11.908 1.00 32.47 366 ARG A N 1
ATOM 2866 C CA . ARG A 1 366 ? -33.118 30.508 11.737 1.00 32.47 366 ARG A CA 1
ATOM 2867 C C . ARG A 1 366 ? -33.703 31.127 12.993 1.00 32.47 366 ARG A C 1
ATOM 2869 O O . ARG A 1 366 ? -34.489 30.419 13.662 1.00 32.47 366 ARG A O 1
#

Nearest PDB structures (foldseek):
  1im3-assembly2_H  TM=6.616E-01  e=2.670E-02  Human betaherpesvirus 5
  1f13-assembly1_A  TM=5.412E-01  e=3.337E-01  Homo sapiens
  4kty-assembly2_B  TM=5.757E-01  e=5.034E-01  Homo sapiens
  1ggt-assembly1_B  TM=5.192E-01  e=2.346E-01  Homo sapiens
  1evu-assembly1_B  TM=4.996E-01  e=4.747E-01  Homo sapiens

Radius of gyration: 21.24 Å; Cα contacts (8 Å, |Δi|>4): 839; chains: 1; bounding box: 61×53×62 Å